Protein AF-0000000081142877 (afdb_homodimer)

Foldseek 3Di:
DPDDPPPPPPPPPPDQDPCQLLVCLLVLVQVSNVVSCVVVVHDQQDADPVRHHSCNSNVVNVNPVSNCVSVVCVVPDDDDDQCDQDPQQDGVLLVDQAQVVNVVSVVVPYDQCGATPVRDGSLRNLVVVLVVCVVPPPPVDPSSVRSVVNNVNSVVVVD/DPDDPPPPPPPPPPDQDPCQLLVCLLVLVQVSNVVSCVVVVHDQQDADPVRHHSCNSNVVNVNPVSNCVSVVCVVPDDDDDQCDQDPQQDGVLLVDQAQVVNVVSVVVPYDQCGATPVRDGSLRNLVVVLVVCVVPPPPVDPSSVRSVVNNVNSVVVVD

Organism: NCBI:txid267567

Nearest PDB structures (foldseek):
  5et0-assembly2_C  TM=4.757E-01  e=8.143E-04  Mus musculus
  3t9k-assembly1_A  TM=4.465E-01  e=1.895E-03  Homo sapiens
  5et1-assembly2_B  TM=3.808E-01  e=6.594E-04  Mus musculus
  2rfa-assembly1_A  TM=3.533E-01  e=3.763E-03  Mus musculus
  5wo6-assembly1_A  TM=3.580E-01  e=8.304E-03  Rattus norvegicus

Solvent-accessible surface area (backbone atoms only — not comparable to full-atom values): 17354 Å² total; per-residue (Å²): 137,82,78,78,77,77,70,76,74,75,78,69,76,72,82,78,55,93,59,43,32,48,53,20,23,37,69,44,34,51,68,56,22,56,50,37,29,61,73,71,67,51,58,87,57,41,51,49,99,47,37,48,30,36,58,32,34,7,24,52,53,57,16,56,68,40,44,50,52,51,54,44,39,46,72,68,36,63,60,56,63,59,64,45,46,23,75,63,33,39,28,25,63,52,39,37,53,31,47,68,49,42,50,54,40,44,75,64,63,34,62,74,77,53,52,23,74,85,67,36,25,34,49,53,52,49,49,52,51,55,59,62,49,61,74,51,78,67,75,84,36,68,64,54,53,31,39,51,51,25,42,53,51,50,49,66,73,70,106,137,82,80,75,75,76,68,74,72,74,77,70,74,73,81,77,52,93,60,43,33,46,52,21,22,36,68,45,35,51,69,54,21,54,50,38,29,61,73,70,69,49,58,86,57,41,53,50,98,47,36,49,29,38,57,31,34,6,21,51,52,58,16,55,70,39,44,49,52,52,54,43,40,46,71,68,36,62,59,57,64,59,65,46,45,24,76,62,33,41,28,24,62,52,39,36,53,34,46,67,50,44,51,54,39,44,75,66,64,33,64,74,78,52,53,23,74,83,67,38,25,33,51,54,51,47,48,51,52,54,58,62,50,61,75,51,79,67,76,83,36,69,64,54,53,31,39,52,50,26,41,53,50,50,51,66,73,70,106

Secondary structure (DSSP, 8-state):
-----------------TTHHHHHHHHT-HHHHHHHHHHHT--TT-B-TTS-BHHHHHHHTT-HHHHHHHHHHHHHS----TT---TTS--HHHH--SHHHHHHHHHTT--TT---TTS--HHHHHHHHHHHHHTSS-TT-HHHHHHHHHHHHHHHHH-/-----------------TTHHHHHHHHT-HHHHHHHHHHHT--TT-B-TTS-BHHHHHHHTT-HHHHHHHHHHHHHS----TT---TTS--HHHH--SHHHHHHHHHTT--TT---TTS--HHHHHHHHHHHHHTSS-TT-HHHHHHHHHHHHHHHH--

Sequence (318 aa):
MSFGGFQAGSSQSAEIDESTPWVAAGDGNLALLQESIAKLGLAPNAADSNGFTFLHAACGYAREDVIQWLLGLNKDATIIDVNARDGDGDTPLHHCDDVNSAKLLIEGGANFRLQNSEGSTALGVKEEELKEGDDEDDDEDEDRQKLKELVEYLKSIQGMSFGGFQAGSSQSAEIDESTPWVAAGDGNLALLQESIAKLGLAPNAADSNGFTFLHAACGYAREDVIQWLLGLNKDATIIDVNARDGDGDTPLHHCDDVNSAKLLIEGGANFRLQNSEGSTALGVKEEELKEGDDEDDDEDEDRQKLKELVEYLKSIQG

pLDDT: mean 88.66, std 17.42, range [32.0, 98.75]

Structure (mmCIF, N/CA/C/O backbone):
data_AF-0000000081142877-model_v1
#
loop_
_entity.id
_entity.type
_entity.pdbx_description
1 polymer Ankyrin
#
loop_
_atom_site.group_PDB
_atom_site.id
_atom_site.type_symbol
_atom_site.label_atom_id
_atom_site.label_alt_id
_atom_site.label_comp_id
_atom_site.label_asym_id
_atom_site.label_entity_id
_atom_site.label_seq_id
_atom_site.pdbx_PDB_ins_code
_atom_site.Cartn_x
_atom_site.Cartn_y
_atom_site.Cartn_z
_atom_site.occupancy
_atom_site.B_iso_or_equiv
_atom_site.auth_seq_id
_atom_site.auth_comp_id
_atom_site.auth_asym_id
_atom_site.auth_atom_id
_atom_site.pdbx_PDB_model_num
ATOM 1 N N . MET A 1 1 ? 39.344 53.531 2.66 1 32 1 MET A N 1
ATOM 2 C CA . MET A 1 1 ? 38 53.094 3.014 1 32 1 MET A CA 1
ATOM 3 C C . MET A 1 1 ? 37.844 51.594 2.762 1 32 1 MET A C 1
ATOM 5 O O . MET A 1 1 ? 37.938 51.125 1.622 1 32 1 MET A O 1
ATOM 9 N N . SER A 1 2 ? 38.312 50.75 3.73 1 36.12 2 SER A N 1
ATOM 10 C CA . SER A 1 2 ? 38.5 49.312 3.818 1 36.12 2 SER A CA 1
ATOM 11 C C . SER A 1 2 ? 37.188 48.562 3.699 1 36.12 2 SER A C 1
ATOM 13 O O . SER A 1 2 ? 36.25 48.812 4.449 1 36.12 2 SER A O 1
ATOM 15 N N . PHE A 1 3 ? 36.781 48.156 2.465 1 40.5 3 PHE A N 1
ATOM 16 C CA . PHE A 1 3 ? 35.625 47.375 2.094 1 40.5 3 PHE A CA 1
ATOM 17 C C . PHE A 1 3 ? 35.469 46.156 3.02 1 40.5 3 PHE A C 1
ATOM 19 O O . PHE A 1 3 ? 36.406 45.406 3.223 1 40.5 3 PHE A O 1
ATOM 26 N N . GLY A 1 4 ? 34.562 46.25 4.047 1 40.06 4 GLY A N 1
ATOM 27 C CA . GLY A 1 4 ? 34.094 45.312 5.047 1 40.06 4 GLY A CA 1
ATOM 28 C C . GLY A 1 4 ? 33.875 43.906 4.48 1 40.06 4 GLY A C 1
ATOM 29 O O . GLY A 1 4 ? 33.406 43.781 3.344 1 40.06 4 GLY A O 1
ATOM 30 N N . GLY A 1 5 ? 34.625 42.906 4.816 1 40.38 5 GLY A N 1
ATOM 31 C CA . GLY A 1 5 ? 34.562 41.469 4.625 1 40.38 5 GLY A CA 1
ATOM 32 C C . GLY A 1 5 ? 33.188 40.906 4.809 1 40.38 5 GLY A C 1
ATOM 33 O O . GLY A 1 5 ? 32.531 41.156 5.824 1 40.38 5 GLY A O 1
ATOM 34 N N . PHE A 1 6 ? 32.406 40.812 3.746 1 39.78 6 PHE A N 1
ATOM 35 C CA . PHE A 1 6 ? 31.219 39.969 3.725 1 39.78 6 PHE A CA 1
ATOM 36 C C . PHE A 1 6 ? 31.438 38.688 4.523 1 39.78 6 PHE A C 1
ATOM 38 O O . PHE A 1 6 ? 32.344 37.938 4.23 1 39.78 6 PHE A O 1
ATOM 45 N N . GLN A 1 7 ? 31.312 38.688 5.812 1 35.34 7 GLN A N 1
ATOM 46 C CA . GLN A 1 7 ? 31.234 37.438 6.559 1 35.34 7 GLN A CA 1
ATOM 47 C C . GLN A 1 7 ? 30.297 36.438 5.863 1 35.34 7 GLN A C 1
ATOM 49 O O . GLN A 1 7 ? 29.156 36.75 5.555 1 35.34 7 GLN A O 1
ATOM 54 N N . ALA A 1 8 ? 30.938 35.594 5.199 1 40.72 8 ALA A N 1
ATOM 55 C CA . ALA A 1 8 ? 30.281 34.375 4.785 1 40.72 8 ALA A CA 1
ATOM 56 C C . ALA A 1 8 ? 29.281 33.906 5.84 1 40.72 8 ALA A C 1
ATOM 58 O O . ALA A 1 8 ? 29.672 33.625 6.977 1 40.72 8 ALA A O 1
ATOM 59 N N . GLY A 1 9 ? 28.078 34.406 5.949 1 38.25 9 GLY A N 1
ATOM 60 C CA . GLY A 1 9 ? 27.016 33.906 6.789 1 38.25 9 GLY A CA 1
ATOM 61 C C . GLY A 1 9 ? 27.062 32.375 6.98 1 38.25 9 GLY A C 1
ATOM 62 O O . GLY A 1 9 ? 27.188 31.641 6.008 1 38.25 9 GLY A O 1
ATOM 63 N N . SER A 1 10 ? 27.688 31.828 8.016 1 40.88 10 SER A N 1
ATOM 64 C CA . SER A 1 10 ? 27.656 30.422 8.43 1 40.88 10 SER A CA 1
ATOM 65 C C . SER A 1 10 ? 26.297 29.797 8.164 1 40.88 10 SER A C 1
ATOM 67 O O . SER A 1 10 ? 25.281 30.234 8.719 1 40.88 10 SER A O 1
ATOM 69 N N . SER A 1 11 ? 25.953 29.484 6.992 1 45.94 11 SER A N 1
ATOM 70 C CA . SER A 1 11 ? 24.828 28.578 6.754 1 45.94 11 SER A CA 1
ATOM 71 C C . SER A 1 11 ? 24.719 27.531 7.859 1 45.94 11 SER A C 1
ATOM 73 O O . SER A 1 11 ? 25.562 26.641 7.953 1 45.94 11 SER A O 1
ATOM 75 N N . GLN A 1 12 ? 24.656 27.797 9.227 1 45.78 12 GLN A N 1
ATOM 76 C CA . GLN A 1 12 ? 24.469 26.906 10.367 1 45.78 12 GLN A CA 1
ATOM 77 C C . GLN A 1 12 ? 23.594 25.719 9.992 1 45.78 12 GLN A C 1
ATOM 79 O O . GLN A 1 12 ? 22.422 25.891 9.617 1 45.78 12 GLN A O 1
ATOM 84 N N . SER A 1 13 ? 24.047 24.781 9.305 1 54.28 13 SER A N 1
ATOM 85 C CA . SER A 1 13 ? 23.391 23.5 9.109 1 54.28 13 SER A CA 1
ATOM 86 C C . SER A 1 13 ? 22.578 23.094 10.344 1 54.28 13 SER A C 1
ATOM 88 O O . SER A 1 13 ? 23.141 22.938 11.43 1 54.28 13 SER A O 1
ATOM 90 N N . ALA A 1 14 ? 21.422 23.672 10.555 1 64.75 14 ALA A N 1
ATOM 91 C CA . ALA A 1 14 ? 20.547 23.438 11.711 1 64.75 14 ALA A CA 1
ATOM 92 C C . ALA A 1 14 ? 20.656 22 12.195 1 64.75 14 ALA A C 1
ATOM 94 O O . ALA A 1 14 ? 20.734 21.078 11.383 1 64.75 14 ALA A O 1
ATOM 95 N N . GLU A 1 15 ? 21.219 21.688 13.359 1 88 15 GLU A N 1
ATOM 96 C CA . GLU A 1 15 ? 21.297 20.375 14.008 1 88 15 GLU A CA 1
ATOM 97 C C . GLU A 1 15 ? 19.969 19.625 13.898 1 88 15 GLU A C 1
ATOM 99 O O . GLU A 1 15 ? 18.906 20.203 14.164 1 88 15 GLU A O 1
ATOM 104 N N . ILE A 1 16 ? 20.109 18.531 13.18 1 94.31 16 ILE A N 1
ATOM 105 C CA . ILE A 1 16 ? 18.938 17.672 13.023 1 94.31 16 ILE A CA 1
ATOM 106 C C . ILE A 1 16 ? 18.703 16.875 14.305 1 94.31 16 ILE A C 1
ATOM 108 O O . ILE A 1 16 ? 19.594 16.141 14.75 1 94.31 16 ILE A O 1
ATOM 112 N N . ASP A 1 17 ? 17.625 17.141 14.938 1 95.25 17 ASP A N 1
ATOM 113 C CA . ASP A 1 17 ? 17.234 16.344 16.094 1 95.25 17 ASP A CA 1
ATOM 114 C C . ASP A 1 17 ? 15.883 15.664 15.859 1 95.25 17 ASP A C 1
ATOM 116 O O . ASP A 1 17 ? 15.383 15.641 14.727 1 95.25 17 ASP A O 1
ATOM 120 N N . GLU A 1 18 ? 15.258 15.094 16.891 1 95 18 GLU A N 1
ATOM 121 C CA . GLU A 1 18 ? 14.094 14.227 16.766 1 95 18 GLU A CA 1
ATOM 122 C C . GLU A 1 18 ? 12.867 15.016 16.297 1 95 18 GLU A C 1
ATOM 124 O O . GLU A 1 18 ? 11.945 14.445 15.719 1 95 18 GLU A O 1
ATOM 129 N N . SER A 1 19 ? 12.844 16.312 16.547 1 95.69 19 SER A N 1
ATOM 130 C CA . SER A 1 19 ? 11.68 17.125 16.203 1 95.69 19 SER A CA 1
ATOM 131 C C . SER A 1 19 ? 11.82 17.719 14.805 1 95.69 19 SER A C 1
ATOM 133 O O . SER A 1 19 ? 10.836 18.188 14.219 1 95.69 19 SER A O 1
ATOM 135 N N . THR A 1 20 ? 13.016 17.719 14.289 1 96.69 20 THR A N 1
ATOM 136 C CA . THR A 1 20 ? 13.359 18.422 13.062 1 96.69 20 THR A CA 1
ATOM 137 C C . THR A 1 20 ? 12.453 18 11.914 1 96.69 20 THR A C 1
ATOM 139 O O . THR A 1 20 ? 11.938 18.828 11.164 1 96.69 20 THR A O 1
ATOM 142 N N . PRO A 1 21 ? 12.164 16.688 11.781 1 97.69 21 PRO A N 1
ATOM 143 C CA . PRO A 1 21 ? 11.344 16.297 10.625 1 97.69 21 PRO A CA 1
ATOM 144 C C . PRO A 1 21 ? 9.922 16.844 10.703 1 97.69 21 PRO A C 1
ATOM 146 O O . PRO A 1 21 ? 9.359 17.266 9.695 1 97.69 21 PRO A O 1
ATOM 149 N N . TRP A 1 22 ? 9.344 16.859 11.836 1 97.88 22 TRP A N 1
ATOM 150 C CA . TRP A 1 22 ? 7.988 17.375 11.977 1 97.88 22 TRP A CA 1
ATOM 151 C C . TRP A 1 22 ? 7.941 18.875 11.758 1 97.88 22 TRP A C 1
ATOM 153 O O . TRP A 1 22 ? 7.012 19.391 11.133 1 97.88 22 TRP A O 1
ATOM 163 N N . VAL A 1 23 ? 8.93 19.547 12.273 1 97.5 23 VAL A N 1
ATOM 164 C CA . VAL A 1 23 ? 9.031 21 12.062 1 97.5 23 VAL A CA 1
ATOM 165 C C . VAL A 1 23 ? 9.195 21.297 10.578 1 97.5 23 VAL A C 1
ATOM 167 O O . VAL A 1 23 ? 8.523 22.172 10.031 1 97.5 23 VAL A O 1
ATOM 170 N N . ALA A 1 24 ? 10.055 20.547 9.961 1 97.94 24 ALA A N 1
ATOM 171 C CA . ALA A 1 24 ? 10.281 20.719 8.523 1 97.94 24 ALA A CA 1
ATOM 172 C C . ALA A 1 24 ? 8.992 20.484 7.738 1 97.94 24 ALA A C 1
ATOM 174 O O . ALA A 1 24 ? 8.688 21.25 6.812 1 97.94 24 ALA A O 1
ATOM 175 N N . ALA A 1 25 ? 8.227 19.422 8.094 1 98.19 25 ALA A N 1
ATOM 176 C CA . ALA A 1 25 ? 6.953 19.141 7.438 1 98.19 25 ALA A CA 1
ATOM 177 C C . ALA A 1 25 ? 5.977 20.297 7.594 1 98.19 25 ALA A C 1
ATOM 179 O O . ALA A 1 25 ? 5.344 20.719 6.625 1 98.19 25 ALA A O 1
ATOM 180 N N . GLY A 1 26 ? 5.895 20.844 8.758 1 97.31 26 GLY A N 1
ATOM 181 C CA . GLY A 1 26 ? 5.008 21.953 9.031 1 97.31 26 GLY A CA 1
ATOM 182 C C . GLY A 1 26 ? 5.449 23.234 8.344 1 97.31 26 GLY A C 1
ATOM 183 O O . GLY A 1 26 ? 4.613 24.062 7.973 1 97.31 26 GLY A O 1
ATOM 184 N N . ASP A 1 27 ? 6.734 23.344 8.148 1 97.31 27 ASP A N 1
ATOM 185 C CA . ASP A 1 27 ? 7.285 24.562 7.531 1 97.31 27 ASP A CA 1
ATOM 186 C C . ASP A 1 27 ? 7.23 24.469 6.008 1 97.31 27 ASP A C 1
ATOM 188 O O . ASP A 1 27 ? 7.461 25.469 5.312 1 97.31 27 ASP A O 1
ATOM 192 N N . GLY A 1 28 ? 7.008 23.344 5.547 1 97.69 28 GLY A N 1
ATOM 193 C CA . GLY A 1 28 ? 7.023 23.141 4.105 1 97.69 28 GLY A CA 1
ATOM 194 C C . GLY A 1 28 ? 8.422 23.031 3.535 1 97.69 28 GLY A C 1
ATOM 195 O O . GLY A 1 28 ? 8.641 23.297 2.348 1 97.69 28 GLY A O 1
ATOM 196 N N . ASN A 1 29 ? 9.328 22.812 4.379 1 97.81 29 ASN A N 1
ATOM 197 C CA . ASN A 1 29 ? 10.703 22.594 3.936 1 97.81 29 ASN A CA 1
ATOM 198 C C . ASN A 1 29 ? 10.945 21.125 3.557 1 97.81 29 ASN A C 1
ATOM 200 O O . ASN A 1 29 ? 11.477 20.359 4.355 1 97.81 29 ASN A O 1
ATOM 204 N N . LEU A 1 30 ? 10.641 20.859 2.359 1 98 30 LEU A N 1
ATOM 205 C CA . LEU A 1 30 ? 10.664 19.469 1.884 1 98 30 LEU A CA 1
ATOM 206 C C . LEU A 1 30 ? 12.086 18.906 1.913 1 98 30 LEU A C 1
ATOM 208 O O . LEU A 1 30 ? 12.297 17.766 2.314 1 98 30 LEU A O 1
ATOM 212 N N . ALA A 1 31 ? 13.031 19.719 1.5 1 97.5 31 ALA A N 1
ATOM 213 C CA . ALA A 1 31 ? 14.414 19.25 1.473 1 97.5 31 ALA A CA 1
ATOM 214 C C . ALA A 1 31 ? 14.891 18.859 2.869 1 97.5 31 ALA A C 1
ATOM 216 O O . ALA A 1 31 ? 15.492 17.797 3.047 1 97.5 31 ALA A O 1
ATOM 217 N N . LEU A 1 32 ? 14.594 19.688 3.805 1 97.56 32 LEU A N 1
ATOM 218 C CA . LEU A 1 32 ? 14.992 19.406 5.18 1 97.56 32 LEU A CA 1
ATOM 219 C C . LEU A 1 32 ? 14.234 18.203 5.723 1 97.56 32 LEU A C 1
ATOM 221 O O . LEU A 1 32 ? 14.797 17.406 6.488 1 97.56 32 LEU A O 1
ATOM 225 N N . LEU A 1 33 ? 12.961 18.094 5.426 1 97.88 33 LEU A N 1
ATOM 226 C CA . LEU A 1 33 ? 12.195 16.922 5.828 1 97.88 33 LEU A CA 1
ATOM 227 C C . LEU A 1 33 ? 12.852 15.641 5.32 1 97.88 33 LEU A C 1
ATOM 229 O O . LEU A 1 33 ? 13.109 14.727 6.102 1 97.88 33 LEU A O 1
ATOM 233 N N . GLN A 1 34 ? 13.156 15.602 4.055 1 97.19 34 GLN A N 1
ATOM 234 C CA . GLN A 1 34 ? 13.758 14.422 3.439 1 97.19 34 GLN A CA 1
ATOM 235 C C . GLN A 1 34 ? 15.125 14.117 4.047 1 97.19 34 GLN A C 1
ATOM 237 O O . GLN A 1 34 ? 15.438 12.969 4.363 1 97.19 34 GLN A O 1
ATOM 242 N N . GLU A 1 35 ? 15.891 15.133 4.246 1 96.81 35 GLU A N 1
ATOM 243 C CA . GLU A 1 35 ? 17.203 14.977 4.855 1 96.81 35 GLU A CA 1
ATOM 244 C C . GLU A 1 35 ? 17.094 14.445 6.281 1 96.81 35 GLU A C 1
ATOM 246 O O . GLU A 1 35 ? 17.844 13.539 6.668 1 96.81 35 GLU A O 1
ATOM 251 N N . SER A 1 36 ? 16.234 15.023 7.016 1 97.25 36 SER A N 1
ATOM 252 C CA . SER A 1 36 ? 16.109 14.664 8.422 1 97.25 36 SER A CA 1
ATOM 253 C C . SER A 1 36 ? 15.57 13.242 8.578 1 97.25 36 SER A C 1
ATOM 255 O O . SER A 1 36 ? 16 12.5 9.469 1 97.25 36 SER A O 1
ATOM 257 N N . ILE A 1 37 ? 14.617 12.789 7.75 1 96 37 ILE A N 1
ATOM 258 C CA . ILE A 1 37 ? 14.086 11.43 7.777 1 96 37 ILE A CA 1
ATOM 259 C C . ILE A 1 37 ? 15.211 10.438 7.492 1 96 37 ILE A C 1
ATOM 261 O O . ILE A 1 37 ? 15.336 9.414 8.172 1 96 37 ILE A O 1
ATOM 265 N N . ALA A 1 38 ? 16 10.734 6.508 1 94.75 38 ALA A N 1
ATOM 266 C CA . ALA A 1 38 ? 17.109 9.859 6.121 1 94.75 38 ALA A CA 1
ATOM 267 C C . ALA A 1 38 ? 18.141 9.758 7.242 1 94.75 38 ALA A C 1
ATOM 269 O O . ALA A 1 38 ? 18.578 8.656 7.582 1 94.75 38 ALA A O 1
ATOM 270 N N . LYS A 1 39 ? 18.453 10.844 7.781 1 95.81 39 LYS A N 1
ATOM 271 C CA . LYS A 1 39 ? 19.484 10.891 8.812 1 95.81 39 LYS A CA 1
ATOM 272 C C . LYS A 1 39 ? 19.031 10.156 10.078 1 95.81 39 LYS A C 1
ATOM 274 O O . LYS A 1 39 ? 19.844 9.5 10.734 1 95.81 39 LYS A O 1
ATOM 279 N N . LEU A 1 40 ? 17.844 10.312 10.43 1 96.44 40 LEU A N 1
ATOM 280 C CA . LEU A 1 40 ? 17.344 9.742 11.672 1 96.44 40 LEU A CA 1
ATOM 281 C C . LEU A 1 40 ? 16.844 8.312 11.453 1 96.44 40 LEU A C 1
ATOM 283 O O . LEU A 1 40 ? 16.453 7.633 12.406 1 96.44 40 LEU A O 1
ATOM 287 N N . GLY A 1 41 ? 16.766 7.871 10.18 1 94.69 41 GLY A N 1
ATOM 288 C CA . GLY A 1 41 ? 16.297 6.527 9.867 1 94.69 41 GLY A CA 1
ATOM 289 C C . GLY A 1 41 ? 14.812 6.344 10.062 1 94.69 41 GLY A C 1
ATOM 290 O O . GLY A 1 41 ? 14.367 5.285 10.516 1 94.69 41 GLY A O 1
ATOM 291 N N . LEU A 1 42 ? 14.086 7.332 9.844 1 94.06 42 LEU A N 1
ATOM 292 C CA . LEU A 1 42 ? 12.641 7.27 10.023 1 94.06 42 LEU A CA 1
ATOM 293 C C . LEU A 1 42 ? 11.953 6.859 8.727 1 94.06 42 LEU A C 1
ATOM 295 O O . LEU A 1 42 ? 12.43 7.18 7.637 1 94.06 42 LEU A O 1
ATOM 299 N N . ALA A 1 43 ? 10.844 6.207 8.867 1 92.88 43 ALA A N 1
ATOM 300 C CA . ALA A 1 43 ? 9.945 6.023 7.734 1 92.88 43 ALA A CA 1
ATOM 301 C C . ALA A 1 43 ? 9.164 7.305 7.438 1 92.88 43 ALA A C 1
ATOM 303 O O . ALA A 1 43 ? 8.852 8.07 8.352 1 92.88 43 ALA A O 1
ATOM 304 N N . PRO A 1 44 ? 8.844 7.512 6.16 1 94.19 44 PRO A N 1
ATOM 305 C CA . PRO A 1 44 ? 8.078 8.711 5.82 1 94.19 44 PRO A CA 1
ATOM 306 C C . PRO A 1 44 ? 6.707 8.742 6.496 1 94.19 44 PRO A C 1
ATOM 308 O O . PRO A 1 44 ? 6.086 9.805 6.59 1 94.19 44 PRO A O 1
ATOM 311 N N . ASN A 1 45 ? 6.297 7.594 6.895 1 94.19 45 ASN A N 1
ATOM 312 C CA . ASN A 1 45 ? 5.012 7.516 7.582 1 94.19 45 ASN A CA 1
ATOM 313 C C . ASN A 1 45 ? 5.184 7.535 9.094 1 94.19 45 ASN A C 1
ATOM 315 O O . ASN A 1 45 ? 4.262 7.184 9.836 1 94.19 45 ASN A O 1
ATOM 319 N N . ALA A 1 46 ? 6.32 7.887 9.578 1 94.62 46 ALA A N 1
ATOM 320 C CA . ALA A 1 46 ? 6.578 7.898 11.016 1 94.62 46 ALA A CA 1
ATOM 321 C C . ALA A 1 46 ? 5.625 8.852 11.734 1 94.62 46 ALA A C 1
ATOM 323 O O . ALA A 1 46 ? 5.168 9.836 11.156 1 94.62 46 ALA A O 1
ATOM 324 N N . ALA A 1 47 ? 5.305 8.484 12.953 1 96.62 47 ALA A N 1
ATOM 325 C CA . ALA A 1 47 ? 4.488 9.32 13.828 1 96.62 47 ALA A CA 1
ATOM 326 C C . ALA A 1 47 ? 5.215 9.602 15.141 1 96.62 47 ALA A C 1
ATOM 328 O O . ALA A 1 47 ? 6.078 8.828 15.562 1 96.62 47 ALA A O 1
ATOM 329 N N . ASP A 1 48 ? 4.914 10.758 15.648 1 95.81 48 ASP A N 1
ATOM 330 C CA . ASP A 1 48 ? 5.461 11.031 16.969 1 95.81 48 ASP A CA 1
ATOM 331 C C . ASP A 1 48 ? 4.703 10.258 18.047 1 95.81 48 ASP A C 1
ATOM 333 O O . ASP A 1 48 ? 3.912 9.367 17.734 1 95.81 48 ASP A O 1
ATOM 337 N N . SER A 1 49 ? 5.016 10.555 19.328 1 95.19 49 SER A N 1
ATOM 338 C CA . SER A 1 49 ? 4.469 9.781 20.438 1 95.19 49 SER A CA 1
ATOM 339 C C . SER A 1 49 ? 2.957 9.945 20.531 1 95.19 49 SER A C 1
ATOM 341 O O . SER A 1 49 ? 2.277 9.125 21.156 1 95.19 49 SER A O 1
ATOM 343 N N . ASN A 1 50 ? 2.432 10.938 19.891 1 95.94 50 ASN A N 1
ATOM 344 C CA . ASN A 1 50 ? 0.993 11.188 19.922 1 95.94 50 ASN A CA 1
ATOM 345 C C . ASN A 1 50 ? 0.306 10.656 18.672 1 95.94 50 ASN A C 1
ATOM 347 O O . ASN A 1 50 ? -0.873 10.938 18.438 1 95.94 50 ASN A O 1
ATOM 351 N N . GLY A 1 51 ? 1.049 10 17.844 1 97.25 51 GLY A N 1
ATOM 352 C CA . GLY A 1 51 ? 0.467 9.492 16.609 1 97.25 51 GLY A CA 1
ATOM 353 C C . GLY A 1 51 ? 0.424 10.531 15.5 1 97.25 51 GLY A C 1
ATOM 354 O O . GLY A 1 51 ? -0.173 10.289 14.453 1 97.25 51 GLY A O 1
ATOM 355 N N . PHE A 1 52 ? 1.09 11.633 15.758 1 97.88 52 PHE A N 1
ATOM 356 C CA . PHE A 1 52 ? 1.123 12.742 14.82 1 97.88 52 PHE A CA 1
ATOM 357 C C . PHE A 1 52 ? 2.174 12.516 13.742 1 97.88 52 PHE A C 1
ATOM 359 O O . PHE A 1 52 ? 3.369 12.438 14.031 1 97.88 52 PHE A O 1
ATOM 366 N N . THR A 1 53 ? 1.703 12.406 12.484 1 98.31 53 THR A N 1
ATOM 367 C CA . THR A 1 53 ? 2.588 12.086 11.375 1 98.31 53 THR A CA 1
ATOM 368 C C . THR A 1 53 ? 3.045 13.352 10.664 1 98.31 53 THR A C 1
ATOM 370 O O . THR A 1 53 ? 2.557 14.445 10.953 1 98.31 53 THR A O 1
ATOM 373 N N . PHE A 1 54 ? 3.98 13.164 9.688 1 98.31 54 PHE A N 1
ATOM 374 C CA . PHE A 1 54 ? 4.406 14.289 8.852 1 98.31 54 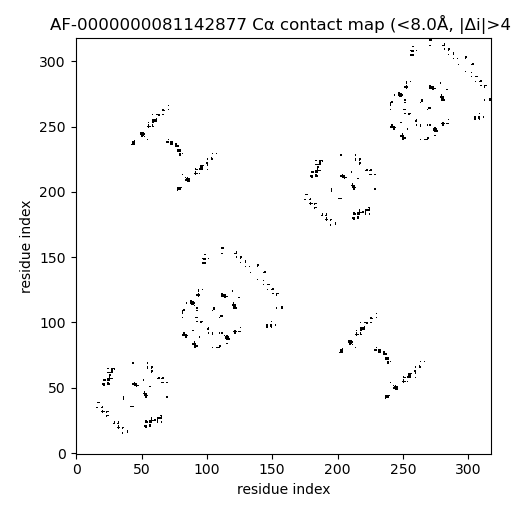PHE A CA 1
ATOM 375 C C . PHE A 1 54 ? 3.238 14.82 8.031 1 98.31 54 PHE A C 1
ATOM 377 O O . PHE A 1 54 ? 3.137 16.031 7.801 1 98.31 54 PHE A O 1
ATOM 384 N N . LEU A 1 55 ? 2.379 13.891 7.652 1 98.44 55 LEU A N 1
ATOM 385 C CA . LEU A 1 55 ? 1.213 14.281 6.867 1 98.44 55 LEU A CA 1
ATOM 386 C C . LEU A 1 55 ? 0.266 15.141 7.699 1 98.44 55 LEU A C 1
ATOM 388 O O . LEU A 1 55 ? -0.274 16.141 7.199 1 98.44 55 LEU A O 1
ATOM 392 N N . HIS A 1 56 ? 0.087 14.836 8.922 1 98.44 56 HIS A N 1
ATOM 393 C CA . HIS A 1 56 ? -0.667 15.703 9.82 1 98.44 56 HIS A CA 1
ATOM 394 C C . HIS A 1 56 ? -0.096 17.109 9.828 1 98.44 56 HIS A C 1
ATOM 396 O O . HIS A 1 56 ? -0.83 18.094 9.641 1 98.44 56 HIS A O 1
ATOM 402 N N . ALA A 1 57 ? 1.206 17.219 10.102 1 97.75 57 ALA A N 1
ATOM 403 C CA . ALA A 1 57 ? 1.888 18.5 10.203 1 97.75 57 ALA A CA 1
ATOM 404 C C . ALA A 1 57 ? 1.736 19.312 8.922 1 97.75 57 ALA A C 1
ATOM 406 O O . ALA A 1 57 ? 1.396 20.5 8.961 1 97.75 57 ALA A O 1
ATOM 407 N N . ALA A 1 58 ? 1.971 18.672 7.844 1 98.12 58 ALA A N 1
ATOM 408 C CA . ALA A 1 58 ? 1.9 19.344 6.551 1 98.12 58 ALA A CA 1
ATOM 409 C C . ALA A 1 58 ? 0.492 19.859 6.281 1 98.12 58 ALA A C 1
ATOM 411 O O . ALA A 1 58 ? 0.322 20.953 5.75 1 98.12 58 ALA A O 1
ATOM 412 N N . CYS A 1 59 ? -0.528 19.125 6.656 1 97.31 59 CYS A N 1
ATOM 413 C CA . CYS A 1 59 ? -1.913 19.516 6.414 1 97.31 59 CYS A CA 1
ATOM 414 C C . CYS A 1 59 ? -2.312 20.688 7.305 1 97.31 59 CYS A C 1
ATOM 416 O O . CYS A 1 59 ? -2.984 21.609 6.848 1 97.31 59 CYS A O 1
ATOM 418 N N . GLY A 1 60 ? -1.869 20.625 8.484 1 94.56 60 GLY A N 1
ATOM 419 C CA . GLY A 1 60 ? -2.203 21.688 9.43 1 94.56 60 GLY A CA 1
ATOM 420 C C . GLY A 1 60 ? -1.709 23.062 8.992 1 94.56 60 GLY A C 1
ATOM 421 O O . GLY A 1 60 ? -2.299 24.078 9.344 1 94.56 60 GLY A O 1
ATOM 422 N N . TYR A 1 61 ? -0.661 23.062 8.172 1 95.12 61 TYR A N 1
ATOM 423 C CA . TYR A 1 61 ? -0.072 24.328 7.746 1 95.12 61 TYR A CA 1
ATOM 424 C C . TYR A 1 61 ? -0.191 24.5 6.238 1 95.12 61 TYR A C 1
ATOM 426 O O . TYR A 1 61 ? 0.468 25.375 5.656 1 95.12 61 TYR A O 1
ATOM 434 N N . ALA A 1 62 ? -0.972 23.703 5.672 1 95.88 62 ALA A N 1
ATOM 435 C CA . ALA A 1 62 ? -1.312 23.797 4.254 1 95.88 62 ALA A CA 1
ATOM 436 C C . ALA A 1 62 ? -0.058 23.734 3.387 1 95.88 62 ALA A C 1
ATOM 438 O O . ALA A 1 62 ? 0.133 24.578 2.51 1 95.88 62 ALA A O 1
ATOM 439 N N . ARG A 1 63 ? 0.779 22.812 3.715 1 97.25 63 ARG A N 1
ATOM 440 C CA . ARG A 1 63 ? 2.012 22.641 2.949 1 97.25 63 ARG A CA 1
ATOM 441 C C . ARG A 1 63 ? 1.809 21.688 1.782 1 97.25 63 ARG A C 1
ATOM 443 O O . ARG A 1 63 ? 2.188 20.516 1.859 1 97.25 63 ARG A O 1
ATOM 450 N N . GLU A 1 64 ? 1.387 22.219 0.681 1 96.94 64 GLU A N 1
ATOM 451 C CA . GLU A 1 64 ? 0.931 21.422 -0.454 1 96.94 64 GLU A CA 1
ATOM 452 C C . GLU A 1 64 ? 2.07 20.578 -1.038 1 96.94 64 GLU A C 1
ATOM 454 O O . GLU A 1 64 ? 1.878 19.422 -1.394 1 96.94 64 GLU A O 1
ATOM 459 N N . ASP A 1 65 ? 3.195 21.172 -1.085 1 97.38 65 ASP A N 1
ATOM 460 C CA . ASP A 1 65 ? 4.324 20.469 -1.681 1 97.38 65 ASP A CA 1
ATOM 461 C C . ASP A 1 65 ? 4.703 19.25 -0.857 1 97.38 65 ASP A C 1
ATOM 463 O O . ASP A 1 65 ? 5 18.188 -1.414 1 97.38 65 ASP A O 1
ATOM 467 N N . VAL A 1 66 ? 4.711 19.391 0.433 1 98.12 66 VAL A N 1
ATOM 468 C CA . VAL A 1 66 ? 5.031 18.281 1.325 1 98.12 66 VAL A CA 1
ATOM 469 C C . VAL A 1 66 ? 3.934 17.234 1.255 1 98.12 66 VAL A C 1
ATOM 471 O O . VAL A 1 66 ? 4.219 16.031 1.168 1 98.12 66 VAL A O 1
ATOM 474 N N . ILE A 1 67 ? 2.656 17.672 1.225 1 98.06 67 ILE A N 1
ATOM 475 C CA . ILE A 1 67 ? 1.519 16.766 1.123 1 98.06 67 ILE A CA 1
ATOM 476 C C . ILE A 1 67 ? 1.62 15.945 -0.166 1 98.06 67 ILE A C 1
ATOM 478 O O . ILE A 1 67 ? 1.506 14.719 -0.145 1 98.06 67 ILE A O 1
ATOM 482 N N . GLN A 1 68 ? 1.946 16.609 -1.203 1 97.44 68 GLN A N 1
ATOM 483 C CA . GLN A 1 68 ? 2.053 15.961 -2.502 1 97.44 68 GLN A CA 1
ATOM 484 C C . GLN A 1 68 ? 3.193 14.945 -2.516 1 97.44 68 GLN A C 1
ATOM 486 O O . GLN A 1 68 ? 3.051 13.852 -3.061 1 97.44 68 GLN A O 1
ATOM 491 N N . TRP A 1 69 ? 4.281 15.352 -1.952 1 97.12 69 TRP A N 1
ATOM 492 C CA . TRP A 1 69 ? 5.414 14.43 -1.912 1 97.12 69 TRP A CA 1
ATOM 493 C C . TRP A 1 69 ? 5.074 13.188 -1.107 1 97.12 69 TRP A C 1
ATOM 495 O O . TRP A 1 69 ? 5.32 12.062 -1.556 1 97.12 69 TRP A O 1
ATOM 505 N N . LEU A 1 70 ? 4.473 13.328 0.069 1 96.94 70 LEU A N 1
ATOM 506 C CA . LEU A 1 70 ? 4.113 12.203 0.923 1 96.94 70 LEU A CA 1
ATOM 507 C C . LEU A 1 70 ? 3.113 11.289 0.224 1 96.94 70 LEU A C 1
ATOM 509 O O . LEU A 1 70 ? 3.299 10.07 0.194 1 96.94 70 LEU A O 1
ATOM 513 N N . LEU A 1 71 ? 2.119 11.867 -0.395 1 95.75 71 LEU A N 1
ATOM 514 C CA . LEU A 1 71 ? 1.103 11.07 -1.075 1 95.75 71 LEU A CA 1
ATOM 515 C C . LEU A 1 71 ? 1.673 10.414 -2.328 1 95.75 71 LEU A C 1
ATOM 517 O O . LEU A 1 71 ? 1.233 9.336 -2.721 1 95.75 71 LEU A O 1
ATOM 521 N N . GLY A 1 72 ? 2.652 11.102 -2.9 1 94.5 72 GLY A N 1
ATOM 522 C CA . GLY A 1 72 ? 3.326 10.547 -4.066 1 94.5 72 GLY A CA 1
ATOM 523 C C . GLY A 1 72 ? 4.09 9.273 -3.76 1 94.5 72 GLY A C 1
ATOM 524 O O . GLY A 1 72 ? 4.258 8.422 -4.633 1 94.5 72 GLY A O 1
ATOM 525 N N . LEU A 1 73 ? 4.516 9.133 -2.572 1 91.06 73 LEU A N 1
ATOM 526 C CA . LEU A 1 73 ? 5.219 7.922 -2.16 1 91.06 73 LEU A CA 1
ATOM 527 C C . LEU A 1 73 ? 4.312 6.703 -2.277 1 91.06 73 LEU A C 1
ATOM 529 O O . LEU A 1 73 ? 4.789 5.594 -2.547 1 91.06 73 LEU A O 1
ATOM 533 N N . ASN A 1 74 ? 3.062 6.91 -2.012 1 89.5 74 ASN A N 1
ATOM 534 C CA . ASN A 1 74 ? 2.115 5.812 -2.178 1 89.5 74 ASN A CA 1
ATOM 535 C C . ASN A 1 74 ? 1.944 5.438 -3.646 1 89.5 74 ASN A C 1
ATOM 537 O O . ASN A 1 74 ? 1.78 4.262 -3.977 1 89.5 74 ASN A O 1
ATOM 541 N N . LYS A 1 75 ? 2.02 6.391 -4.449 1 82.31 75 LYS A N 1
ATOM 542 C CA . LYS A 1 75 ? 1.859 6.164 -5.883 1 82.31 75 LYS A CA 1
ATOM 543 C C . LYS A 1 75 ? 3.068 5.434 -6.461 1 82.31 75 LYS A C 1
ATOM 545 O O . LYS A 1 75 ? 2.928 4.609 -7.367 1 82.31 75 LYS A O 1
ATOM 550 N N . ASP A 1 76 ? 4.16 5.699 -5.879 1 81.25 76 ASP A N 1
ATOM 551 C CA . ASP A 1 76 ? 5.41 5.164 -6.414 1 81.25 76 ASP A CA 1
ATOM 552 C C . ASP A 1 76 ? 5.766 3.83 -5.762 1 81.25 76 ASP A C 1
ATOM 554 O O . ASP A 1 76 ? 6.684 3.141 -6.203 1 81.25 76 ASP A O 1
ATOM 558 N N . ALA A 1 77 ? 5.027 3.508 -4.773 1 85.06 77 ALA A N 1
ATOM 559 C CA . ALA A 1 77 ? 5.355 2.289 -4.035 1 85.06 77 ALA A CA 1
ATOM 560 C C . ALA A 1 77 ? 5.055 1.046 -4.867 1 85.06 77 ALA A C 1
ATOM 562 O O . ALA A 1 77 ? 4.039 0.991 -5.566 1 85.06 77 ALA A O 1
ATOM 563 N N . THR A 1 78 ? 6.031 0.177 -4.898 1 83.5 78 THR A N 1
ATOM 564 C CA . THR A 1 78 ? 5.805 -1.129 -5.508 1 83.5 78 THR A CA 1
ATOM 565 C C . THR A 1 78 ? 4.906 -1.991 -4.629 1 83.5 78 THR A C 1
ATOM 567 O O . THR A 1 78 ? 5.324 -2.439 -3.559 1 83.5 78 THR A O 1
ATOM 570 N N . ILE A 1 79 ? 3.699 -2.094 -5.059 1 87.44 79 ILE A N 1
ATOM 571 C CA . ILE A 1 79 ? 2.758 -2.889 -4.281 1 87.44 79 ILE A CA 1
ATOM 572 C C . ILE A 1 79 ? 2.268 -4.07 -5.113 1 87.44 79 ILE A C 1
ATOM 574 O O . ILE A 1 79 ? 1.866 -3.902 -6.266 1 87.44 79 ILE A O 1
ATOM 578 N N . ILE A 1 80 ? 2.436 -5.203 -4.504 1 94.06 80 ILE A N 1
ATOM 579 C CA . ILE A 1 80 ? 1.921 -6.414 -5.137 1 94.06 80 ILE A CA 1
ATOM 580 C C . ILE A 1 80 ? 0.421 -6.531 -4.875 1 94.06 80 ILE A C 1
ATOM 582 O O . ILE A 1 80 ? -0.016 -6.551 -3.721 1 94.06 80 ILE A O 1
ATOM 586 N N . ASP A 1 81 ? -0.359 -6.57 -5.988 1 94.44 81 ASP A N 1
ATOM 587 C CA . ASP A 1 81 ? -1.774 -6.883 -5.82 1 94.44 81 ASP A CA 1
ATOM 588 C C . ASP A 1 81 ? -1.985 -8.383 -5.641 1 94.44 81 ASP A C 1
ATOM 590 O O . ASP A 1 81 ? -2.045 -9.133 -6.621 1 94.44 81 ASP A O 1
ATOM 594 N N . VAL A 1 82 ? -2.217 -8.82 -4.426 1 97.44 82 VAL A N 1
ATOM 595 C CA . VAL A 1 82 ? -2.326 -10.234 -4.094 1 97.44 82 VAL A CA 1
ATOM 596 C C . VAL A 1 82 ? -3.637 -10.797 -4.641 1 97.44 82 VAL A C 1
ATOM 598 O O . VAL A 1 82 ? -3.807 -12.016 -4.73 1 97.44 82 VAL A O 1
ATOM 601 N N . ASN A 1 83 ? -4.59 -9.945 -5.027 1 98.31 83 ASN A N 1
ATOM 602 C CA . ASN A 1 83 ? -5.891 -10.375 -5.531 1 98.31 83 ASN A CA 1
ATOM 603 C C . ASN A 1 83 ? -6.055 -10.039 -7.012 1 98.31 83 ASN A C 1
ATOM 605 O O . ASN A 1 83 ? -7.18 -9.93 -7.504 1 98.31 83 ASN A O 1
ATOM 609 N N . ALA A 1 84 ? -4.93 -9.773 -7.645 1 97.56 84 ALA A N 1
ATOM 610 C CA . ALA A 1 84 ? -4.977 -9.508 -9.078 1 97.56 84 ALA A CA 1
ATOM 611 C C . ALA A 1 84 ? -5.723 -10.609 -9.82 1 97.56 84 ALA A C 1
ATOM 613 O O . ALA A 1 84 ? -5.559 -11.797 -9.508 1 97.56 84 ALA A O 1
ATOM 614 N N . ARG A 1 85 ? -6.496 -10.234 -10.781 1 98.19 85 ARG A N 1
ATOM 615 C CA . ARG A 1 85 ? -7.266 -11.211 -11.547 1 98.19 85 ARG A CA 1
ATOM 616 C C . ARG A 1 85 ? -6.676 -11.398 -12.945 1 98.19 85 ARG A C 1
ATOM 618 O O . ARG A 1 85 ? -6.277 -10.422 -13.586 1 98.19 85 ARG A O 1
ATOM 625 N N . ASP A 1 86 ? -6.605 -12.641 -13.391 1 97.94 86 ASP A N 1
ATOM 626 C CA . ASP A 1 86 ? -6.195 -12.891 -14.766 1 97.94 86 ASP A CA 1
ATOM 627 C C . ASP A 1 86 ? -7.398 -12.891 -15.703 1 97.94 86 ASP A C 1
ATOM 629 O O . ASP A 1 86 ? -8.484 -12.453 -15.328 1 97.94 86 ASP A O 1
ATOM 633 N N . GLY A 1 87 ? -7.145 -13.273 -16.922 1 97.31 87 GLY A N 1
ATOM 634 C CA . GLY A 1 87 ? -8.172 -13.203 -17.953 1 97.31 87 GLY A CA 1
ATOM 635 C C . GLY A 1 87 ? -9.398 -14.031 -17.625 1 97.31 87 GLY A C 1
ATOM 636 O O . GLY A 1 87 ? -10.484 -13.758 -18.125 1 97.31 87 GLY A O 1
ATOM 637 N N . ASP A 1 88 ? -9.266 -15.008 -16.766 1 98.06 88 ASP A N 1
ATOM 638 C CA . ASP A 1 88 ? -10.367 -15.883 -16.375 1 98.06 88 ASP A CA 1
ATOM 639 C C . ASP A 1 88 ? -10.977 -15.438 -15.047 1 98.06 88 ASP A C 1
ATOM 641 O O . ASP A 1 88 ? -11.859 -16.094 -14.508 1 98.06 88 ASP A O 1
ATOM 645 N N . GLY A 1 89 ? -10.438 -14.336 -14.516 1 98.56 89 GLY A N 1
ATOM 646 C CA . GLY A 1 89 ? -10.914 -13.836 -13.234 1 98.56 89 GLY A CA 1
ATOM 647 C C . GLY A 1 89 ? -10.281 -14.547 -12.055 1 98.56 89 GLY A C 1
ATOM 648 O O . GLY A 1 89 ? -10.672 -14.32 -10.906 1 98.56 89 GLY A O 1
ATOM 649 N N . ASP A 1 90 ? -9.32 -15.414 -12.383 1 98.62 90 ASP A N 1
ATOM 650 C CA . ASP A 1 90 ? -8.648 -16.141 -11.312 1 98.62 90 ASP A CA 1
ATOM 651 C C . ASP A 1 90 ? -7.641 -15.258 -10.594 1 98.62 90 ASP A C 1
ATOM 653 O O . ASP A 1 90 ? -6.836 -14.57 -11.234 1 98.62 90 ASP A O 1
ATOM 657 N N . THR A 1 91 ? -7.723 -15.305 -9.297 1 98.75 91 THR A N 1
ATOM 658 C CA . THR A 1 91 ? -6.656 -14.719 -8.492 1 98.75 91 THR A CA 1
ATOM 659 C C . THR A 1 91 ? -5.527 -15.719 -8.281 1 98.75 91 THR A C 1
ATOM 661 O O . THR A 1 91 ? -5.668 -16.906 -8.602 1 98.75 91 THR A O 1
ATOM 664 N N . PRO A 1 92 ? -4.363 -15.219 -7.727 1 98.75 92 PRO A N 1
ATOM 665 C CA . PRO A 1 92 ? -3.299 -16.172 -7.418 1 98.75 92 PRO A CA 1
ATOM 666 C C . PRO A 1 92 ? -3.775 -17.312 -6.523 1 98.75 92 PRO A C 1
ATOM 668 O O . PRO A 1 92 ? -3.348 -18.469 -6.699 1 98.75 92 PRO A O 1
ATOM 671 N N . LEU A 1 93 ? -4.707 -17.062 -5.668 1 98.69 93 LEU A N 1
ATOM 672 C CA . LEU A 1 93 ? -5.215 -18.109 -4.781 1 98.69 93 LEU A CA 1
ATOM 673 C C . LEU A 1 93 ? -5.945 -19.188 -5.574 1 98.69 93 LEU A C 1
ATOM 675 O O . LEU A 1 93 ? -5.867 -20.375 -5.234 1 98.69 93 LEU A O 1
ATOM 679 N N . HIS A 1 94 ? -6.598 -18.844 -6.594 1 98.5 94 HIS A N 1
ATOM 680 C CA . HIS A 1 94 ? -7.262 -19.797 -7.461 1 98.5 94 HIS A CA 1
ATOM 681 C C . HIS A 1 94 ? -6.254 -20.75 -8.102 1 98.5 94 HIS A C 1
ATOM 683 O O . HIS A 1 94 ? -6.613 -21.859 -8.516 1 98.5 94 HIS A O 1
ATOM 689 N N . HIS A 1 95 ? -5.016 -20.297 -8.227 1 97.44 95 HIS A N 1
ATOM 690 C CA . HIS A 1 95 ? -3.996 -21.078 -8.922 1 97.44 95 HIS A CA 1
ATOM 691 C C . HIS A 1 95 ? -3.176 -21.906 -7.938 1 97.44 95 HIS A C 1
ATOM 693 O O . HIS A 1 95 ? -2.4 -22.781 -8.344 1 97.44 95 HIS A O 1
ATOM 699 N N . CYS A 1 96 ? -3.363 -21.688 -6.723 1 96.44 96 CYS A N 1
ATOM 700 C CA . CYS A 1 96 ? -2.568 -22.391 -5.723 1 96.44 96 CYS A CA 1
ATOM 701 C C . CYS A 1 96 ? -2.912 -23.891 -5.707 1 96.44 96 CYS A C 1
ATOM 703 O O . CYS A 1 96 ? -4.082 -24.25 -5.785 1 96.44 96 CYS A O 1
ATOM 705 N N . ASP A 1 97 ? -1.841 -24.688 -5.523 1 90.94 97 ASP A N 1
ATOM 706 C CA . ASP A 1 97 ? -2.09 -26.125 -5.477 1 90.94 97 ASP A CA 1
ATOM 707 C C . ASP A 1 97 ? -1.553 -26.734 -4.18 1 90.94 97 ASP A C 1
ATOM 709 O O . ASP A 1 97 ? -1.45 -27.969 -4.059 1 90.94 97 ASP A O 1
ATOM 713 N N . ASP A 1 98 ? -1.177 -25.938 -3.297 1 95.31 98 ASP A N 1
ATOM 714 C CA . ASP A 1 98 ? -0.675 -26.453 -2.029 1 95.31 98 ASP A CA 1
ATOM 715 C C . ASP A 1 98 ? -1.058 -25.547 -0.869 1 95.31 98 ASP A C 1
ATOM 717 O O . ASP A 1 98 ? -1.279 -24.344 -1.062 1 95.31 98 ASP A O 1
ATOM 721 N N . VAL A 1 99 ? -1.041 -26.125 0.287 1 96.94 99 VAL A N 1
ATOM 722 C CA . VAL A 1 99 ? -1.554 -25.453 1.473 1 96.94 99 VAL A CA 1
ATOM 723 C C . VAL A 1 99 ? -0.603 -24.328 1.878 1 96.94 99 VAL A C 1
ATOM 725 O O . VAL A 1 99 ? -1.043 -23.25 2.279 1 96.94 99 VAL A O 1
ATOM 728 N N . ASN A 1 100 ? 0.652 -24.547 1.77 1 96.88 100 ASN A N 1
ATOM 729 C CA . ASN A 1 100 ? 1.619 -23.547 2.211 1 96.88 100 ASN A CA 1
ATOM 730 C C . ASN A 1 100 ? 1.513 -22.266 1.394 1 96.88 100 ASN A C 1
ATOM 732 O O . ASN A 1 100 ? 1.52 -21.156 1.951 1 96.88 100 ASN A O 1
ATOM 736 N N . SER A 1 101 ? 1.408 -22.422 0.081 1 97.44 101 SER A N 1
ATOM 737 C CA . SER A 1 101 ? 1.234 -21.266 -0.785 1 97.44 101 SER A CA 1
ATOM 738 C C . SER A 1 101 ? -0.048 -20.516 -0.448 1 97.44 101 SER A C 1
ATOM 740 O O . SER A 1 101 ? -0.054 -19.281 -0.386 1 97.44 101 SER A O 1
ATOM 742 N N . ALA A 1 102 ? -1.103 -21.25 -0.171 1 98.25 102 ALA A N 1
ATOM 743 C CA . ALA A 1 102 ? -2.381 -20.625 0.177 1 98.25 102 ALA A CA 1
ATOM 744 C C . ALA A 1 102 ? -2.277 -19.859 1.489 1 98.25 102 ALA A C 1
ATOM 746 O O . ALA A 1 102 ? -2.771 -18.734 1.595 1 98.25 102 ALA A O 1
ATOM 747 N N . LYS A 1 103 ? -1.6 -20.422 2.432 1 98 103 LYS A N 1
ATOM 748 C CA . LYS A 1 103 ? -1.406 -19.766 3.721 1 98 103 LYS A CA 1
ATOM 749 C C . LYS A 1 103 ? -0.644 -18.453 3.559 1 98 103 LYS A C 1
ATOM 751 O O . LYS A 1 103 ? -1.029 -17.422 4.129 1 98 103 LYS A O 1
ATOM 756 N N . LEU A 1 104 ? 0.402 -18.5 2.791 1 97.44 104 LEU A N 1
ATOM 757 C CA . LEU A 1 104 ? 1.19 -17.297 2.529 1 97.44 104 LEU A CA 1
ATOM 758 C C . LEU A 1 104 ? 0.331 -16.219 1.894 1 97.44 104 LEU A C 1
ATOM 760 O O . LEU A 1 104 ? 0.409 -15.047 2.285 1 97.44 104 LEU A O 1
ATOM 764 N N . LEU A 1 105 ? -0.5 -16.609 0.98 1 97.94 105 LEU A N 1
ATOM 765 C CA . LEU A 1 105 ? -1.345 -15.641 0.279 1 97.94 105 LEU A CA 1
ATOM 766 C C . LEU A 1 105 ? -2.365 -15.023 1.227 1 97.94 105 LEU A C 1
ATOM 768 O O . LEU A 1 105 ? -2.559 -13.805 1.228 1 97.94 105 LEU A O 1
ATOM 772 N N . ILE A 1 106 ? -2.977 -15.805 2.027 1 97.56 106 ILE A N 1
ATOM 773 C CA . ILE A 1 106 ? -4.016 -15.336 2.941 1 97.56 106 ILE A CA 1
ATOM 774 C C . ILE A 1 106 ? -3.4 -14.406 3.986 1 97.56 106 ILE A C 1
ATOM 776 O O . ILE A 1 106 ? -3.947 -13.336 4.273 1 97.56 106 ILE A O 1
ATOM 780 N N . GLU A 1 107 ? -2.279 -14.805 4.465 1 95.38 107 GLU A N 1
ATOM 781 C CA . GLU A 1 107 ? -1.551 -13.938 5.387 1 95.38 107 GLU A CA 1
ATOM 782 C C . GLU A 1 107 ? -1.177 -12.617 4.723 1 95.38 107 GLU A C 1
ATOM 784 O O . GLU A 1 107 ? -1.105 -11.586 5.387 1 95.38 107 GLU A O 1
ATOM 789 N N . GLY A 1 108 ? -0.981 -12.672 3.463 1 94.19 108 GLY A N 1
ATOM 790 C CA . GLY A 1 108 ? -0.607 -11.5 2.691 1 94.19 108 GLY A CA 1
ATOM 791 C C . GLY A 1 108 ? -1.798 -10.664 2.264 1 94.19 108 GLY A C 1
ATOM 792 O O . GLY A 1 108 ? -1.633 -9.617 1.637 1 94.19 108 GLY A O 1
ATOM 793 N N . GLY A 1 109 ? -2.994 -11.141 2.584 1 95.44 109 GLY A N 1
ATOM 794 C CA . GLY A 1 109 ? -4.16 -10.305 2.338 1 95.44 109 GLY A CA 1
ATOM 795 C C . GLY A 1 109 ? -5.074 -10.859 1.261 1 95.44 109 GLY A C 1
ATOM 796 O O . GLY A 1 109 ? -6.023 -10.195 0.841 1 95.44 109 GLY A O 1
ATOM 797 N N . ALA A 1 110 ? -4.801 -12.047 0.79 1 97.44 110 ALA A N 1
ATOM 798 C CA . ALA A 1 110 ? -5.668 -12.633 -0.226 1 97.44 110 ALA A CA 1
ATOM 799 C C . ALA A 1 110 ? -7.078 -12.844 0.317 1 97.44 110 ALA A C 1
ATOM 801 O O . ALA A 1 110 ? -7.254 -13.312 1.446 1 97.44 110 ALA A O 1
ATOM 802 N N . ASN A 1 111 ? -8.016 -12.492 -0.492 1 97.81 111 ASN A N 1
ATOM 803 C CA . ASN A 1 111 ? -9.422 -12.695 -0.16 1 97.81 111 ASN A CA 1
ATOM 804 C C . ASN A 1 111 ? -9.945 -14.016 -0.716 1 97.81 111 ASN A C 1
ATOM 806 O O . ASN A 1 111 ? -10.188 -14.141 -1.919 1 97.81 111 ASN A O 1
ATOM 810 N N . PHE A 1 112 ? -10.133 -15.008 0.159 1 98.12 112 PHE A N 1
ATOM 811 C CA . PHE A 1 112 ? -10.469 -16.359 -0.269 1 98.12 112 PHE A CA 1
ATOM 812 C C . PHE A 1 112 ? -11.938 -16.453 -0.671 1 98.12 112 PHE A C 1
ATOM 814 O O . PHE A 1 112 ? -12.391 -17.5 -1.156 1 98.12 112 PHE A O 1
ATOM 821 N N . ARG A 1 113 ? -12.664 -15.328 -0.565 1 97.69 113 ARG A N 1
ATOM 822 C CA . ARG A 1 113 ? -14.078 -15.328 -0.914 1 97.69 113 ARG A CA 1
ATOM 823 C C . ARG A 1 113 ? -14.289 -14.836 -2.342 1 97.69 113 ARG A C 1
ATOM 825 O O . ARG A 1 113 ? -15.406 -14.906 -2.867 1 97.69 113 ARG A O 1
ATOM 832 N N . LEU A 1 114 ? -13.266 -14.297 -2.979 1 98.06 114 LEU A N 1
ATOM 833 C CA . LEU A 1 114 ? -13.398 -13.742 -4.324 1 98.06 114 LEU A CA 1
ATOM 834 C C . LEU A 1 114 ? -13.758 -14.836 -5.324 1 98.06 114 LEU A C 1
ATOM 836 O O . LEU A 1 114 ? -13.211 -15.945 -5.266 1 98.06 114 LEU A O 1
ATOM 840 N N . GLN A 1 115 ? -14.688 -14.539 -6.191 1 98.44 115 GLN A N 1
ATOM 841 C CA . GLN A 1 115 ? -15.109 -15.461 -7.246 1 98.44 115 GLN A CA 1
ATOM 842 C C . GLN A 1 115 ? -14.5 -15.078 -8.586 1 98.44 115 GLN A C 1
ATOM 844 O O . GLN A 1 115 ? -14.336 -13.891 -8.891 1 98.44 115 GLN A O 1
ATOM 849 N N . ASN A 1 116 ? -14.164 -16.094 -9.344 1 98.44 116 ASN A N 1
ATOM 850 C CA . ASN A 1 116 ? -13.672 -15.836 -10.695 1 98.44 116 ASN A CA 1
ATOM 851 C C . ASN A 1 116 ? -14.82 -15.625 -11.68 1 98.44 116 ASN A C 1
ATOM 853 O O . ASN A 1 116 ? -15.969 -15.438 -11.266 1 98.44 116 ASN A O 1
ATOM 857 N N . SER A 1 117 ? -14.477 -15.547 -12.961 1 98.31 117 SER A N 1
ATOM 858 C CA . SER A 1 117 ? -15.477 -15.219 -13.969 1 98.31 117 SER A CA 1
ATOM 859 C C . SER A 1 117 ? -16.531 -16.312 -14.086 1 98.31 117 SER A C 1
ATOM 861 O O . SER A 1 117 ? -17.625 -16.078 -14.617 1 98.31 117 SER A O 1
ATOM 863 N N . GLU A 1 118 ? -16.203 -17.469 -13.586 1 98 118 GLU A N 1
ATOM 864 C CA . GLU A 1 118 ? -17.141 -18.594 -13.617 1 98 118 GLU A CA 1
ATOM 865 C C . GLU A 1 118 ? -17.969 -18.641 -12.336 1 98 118 GLU A C 1
ATOM 867 O O . GLU A 1 118 ? -18.766 -19.562 -12.141 1 98 118 GLU A O 1
ATOM 872 N N . GLY A 1 119 ? -17.719 -17.781 -11.414 1 98.38 119 GLY A N 1
ATOM 873 C CA . GLY A 1 119 ? -18.469 -17.719 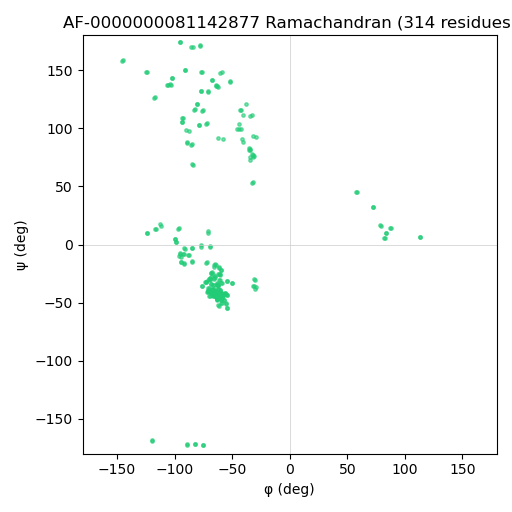-10.172 1 98.38 119 GLY A CA 1
ATOM 874 C C . GLY A 1 119 ? -17.922 -18.641 -9.094 1 98.38 119 GLY A C 1
ATOM 875 O O . GLY A 1 119 ? -18.609 -18.938 -8.117 1 98.38 119 GLY A O 1
ATOM 876 N N . SER A 1 120 ? -16.719 -19.125 -9.328 1 98.31 120 SER A N 1
ATOM 877 C CA . SER A 1 120 ? -16.125 -20.062 -8.375 1 98.31 120 SER A CA 1
ATOM 878 C C . SER A 1 120 ? -15.078 -19.375 -7.508 1 98.31 120 SER A C 1
ATOM 880 O O . SER A 1 120 ? -14.273 -18.594 -8 1 98.31 120 SER A O 1
ATOM 882 N N . THR A 1 121 ? -15.133 -19.703 -6.277 1 98.5 121 THR A N 1
ATOM 883 C CA . THR A 1 121 ? -14.039 -19.328 -5.391 1 98.5 121 THR A CA 1
ATOM 884 C C . THR A 1 121 ? -12.844 -20.266 -5.578 1 98.5 121 THR A C 1
ATOM 886 O O . THR A 1 121 ? -12.945 -21.266 -6.281 1 98.5 121 THR A O 1
ATOM 889 N N . ALA A 1 122 ? -11.742 -19.875 -4.926 1 98.5 122 ALA A N 1
ATOM 890 C CA . ALA A 1 122 ? -10.594 -20.781 -4.961 1 98.5 122 ALA A CA 1
ATOM 891 C C . ALA A 1 122 ? -10.969 -22.156 -4.414 1 98.5 122 ALA A C 1
ATOM 893 O O . ALA A 1 122 ? -10.594 -23.172 -4.992 1 98.5 122 ALA A O 1
ATOM 894 N N . LEU A 1 123 ? -11.711 -22.172 -3.336 1 98.06 123 LEU A N 1
ATOM 895 C CA . LEU A 1 123 ? -12.172 -23.438 -2.789 1 98.06 123 LEU A CA 1
ATOM 896 C C . LEU A 1 123 ? -12.992 -24.203 -3.82 1 98.06 123 LEU A C 1
ATOM 898 O O . LEU A 1 123 ? -12.75 -25.391 -4.051 1 98.06 123 LEU A O 1
ATOM 902 N N . GLY A 1 124 ? -13.977 -23.469 -4.391 1 97.62 124 GLY A N 1
ATOM 903 C CA . GLY A 1 124 ? -14.812 -24.109 -5.387 1 97.62 124 GLY A CA 1
ATOM 904 C C . GLY A 1 124 ? -14.023 -24.734 -6.523 1 97.62 124 GLY A C 1
ATOM 905 O O . GLY A 1 124 ? -14.297 -25.859 -6.945 1 97.62 124 GLY A O 1
ATOM 906 N N . VAL A 1 125 ? -13.055 -24.047 -7.012 1 97.38 125 VAL A N 1
ATOM 907 C CA . VAL A 1 125 ? -12.211 -24.516 -8.109 1 97.38 125 VAL A CA 1
ATOM 908 C C . VAL A 1 125 ? -11.445 -25.766 -7.672 1 97.38 125 VAL A C 1
ATOM 910 O O . VAL A 1 125 ? -11.398 -26.75 -8.406 1 97.38 125 VAL A O 1
ATOM 913 N N . LYS A 1 126 ? -10.875 -25.734 -6.535 1 96.06 126 LYS A N 1
ATOM 914 C CA . LYS A 1 126 ? -10.023 -26.828 -6.086 1 96.06 126 LYS A CA 1
ATOM 915 C C . LYS A 1 126 ? -10.844 -28.047 -5.707 1 96.06 126 LYS A C 1
ATOM 917 O O . LYS A 1 126 ? -10.406 -29.188 -5.887 1 96.06 126 LYS A O 1
ATOM 922 N N . GLU A 1 127 ? -12.016 -27.828 -5.211 1 95.38 127 GLU A N 1
ATOM 923 C CA . GLU A 1 127 ? -12.922 -28.938 -4.953 1 95.38 127 GLU A CA 1
ATOM 924 C C . GLU A 1 12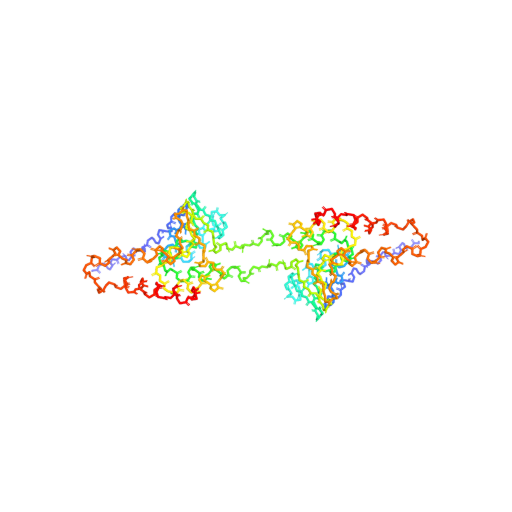7 ? -13.281 -29.672 -6.246 1 95.38 127 GLU A C 1
ATOM 926 O O . GLU A 1 127 ? -13.336 -30.906 -6.277 1 95.38 127 GLU A O 1
ATOM 931 N N . GLU A 1 128 ? -13.555 -28.922 -7.211 1 94.88 128 GLU A N 1
ATOM 932 C CA . GLU A 1 128 ? -13.867 -29.516 -8.508 1 94.88 128 GLU A CA 1
ATOM 933 C C . GLU A 1 128 ? -12.68 -30.297 -9.055 1 94.88 128 GLU A C 1
ATOM 935 O O . GLU A 1 128 ? -12.852 -31.375 -9.617 1 94.88 128 GLU A O 1
ATOM 940 N N . GLU A 1 129 ? -11.516 -29.75 -8.969 1 92.12 129 GLU A N 1
ATOM 941 C CA . GLU A 1 129 ? -10.305 -30.438 -9.398 1 92.12 129 GLU A CA 1
ATOM 942 C C . GLU A 1 129 ? -10.133 -31.766 -8.648 1 92.12 129 GLU A C 1
ATOM 944 O O . GLU A 1 129 ? -9.703 -32.75 -9.227 1 92.12 129 GLU A O 1
ATOM 949 N N . LEU A 1 130 ? -10.344 -31.734 -7.375 1 89.75 130 LEU A N 1
ATOM 950 C CA . LEU A 1 130 ? -10.195 -32.938 -6.551 1 89.75 130 LEU A CA 1
ATOM 951 C C . LEU A 1 130 ? -11.188 -34 -6.98 1 89.75 130 LEU A C 1
ATOM 953 O O . LEU A 1 130 ? -10.852 -35.188 -6.988 1 89.75 130 LEU A O 1
ATOM 957 N N . LYS A 1 131 ? -12.359 -33.656 -7.391 1 89 131 LYS A N 1
ATOM 958 C CA . LYS A 1 131 ? -13.398 -34.594 -7.832 1 89 131 LYS A CA 1
ATOM 959 C C . LYS A 1 131 ? -13.039 -35.188 -9.18 1 89 131 LYS A C 1
ATOM 961 O O . LYS A 1 131 ? -13.281 -36.375 -9.414 1 89 131 LYS A O 1
ATOM 966 N N . GLU A 1 132 ? -12.547 -34.438 -10.016 1 82.56 132 GLU A N 1
ATOM 967 C CA . GLU A 1 132 ? -12.195 -34.938 -11.344 1 82.56 132 GLU A CA 1
ATOM 968 C C . GLU A 1 132 ? -10.992 -35.875 -11.297 1 82.56 132 GLU A C 1
ATOM 970 O O . GLU A 1 132 ? -10.867 -36.75 -12.125 1 82.56 132 GLU A O 1
ATOM 975 N N . GLY A 1 133 ? -9.977 -35.625 -10.461 1 67.69 133 GLY A N 1
ATOM 976 C CA . GLY A 1 133 ? -8.812 -36.5 -10.344 1 67.69 133 GLY A CA 1
ATOM 977 C C . GLY A 1 133 ? -9.125 -37.844 -9.703 1 67.69 133 GLY A C 1
ATOM 978 O O . GLY A 1 133 ? -8.289 -38.75 -9.719 1 67.69 133 GLY A O 1
ATOM 979 N N . ASP A 1 134 ? -10.141 -37.906 -8.797 1 61.69 134 ASP A N 1
ATOM 980 C CA . ASP A 1 134 ? -10.516 -39.156 -8.172 1 61.69 134 ASP A CA 1
ATOM 981 C C . ASP A 1 134 ? -10.719 -40.25 -9.227 1 61.69 134 ASP A C 1
ATOM 983 O O . ASP A 1 134 ? -10.492 -41.438 -8.953 1 61.69 134 ASP A O 1
ATOM 987 N N . ASP A 1 135 ? -11.188 -39.844 -10.359 1 54.81 135 ASP A N 1
ATOM 988 C CA . ASP A 1 135 ? -11.398 -40.938 -11.297 1 54.81 135 ASP A CA 1
ATOM 989 C C . ASP A 1 135 ? -10.078 -41.562 -11.719 1 54.81 135 ASP A C 1
ATOM 991 O O . ASP A 1 135 ? -10.062 -42.625 -12.336 1 54.81 135 ASP A O 1
ATOM 995 N N . GLU A 1 136 ? -9.039 -40.812 -11.656 1 54.53 136 GLU A N 1
ATOM 996 C CA . GLU A 1 136 ? -7.812 -41.5 -12.078 1 54.53 136 GLU A CA 1
ATOM 997 C C . GLU A 1 136 ? -7.094 -42.125 -10.891 1 54.53 136 GLU A C 1
ATOM 999 O O . GLU A 1 136 ? -7.145 -41.594 -9.773 1 54.53 136 GLU A O 1
ATOM 1004 N N . ASP A 1 137 ? -7.086 -43.438 -10.758 1 49.34 137 ASP A N 1
ATOM 1005 C CA . ASP A 1 137 ? -6.734 -44.5 -9.797 1 49.34 137 ASP A CA 1
ATOM 1006 C C . ASP A 1 137 ? -5.59 -44.031 -8.898 1 49.34 137 ASP A C 1
ATOM 1008 O O . ASP A 1 137 ? -5.188 -44.75 -7.98 1 49.34 137 ASP A O 1
ATOM 1012 N N . ASP A 1 138 ? -4.527 -43.219 -9.367 1 51 138 ASP A N 1
ATOM 1013 C CA . ASP A 1 138 ? -3.312 -43.344 -8.578 1 51 138 ASP A CA 1
ATOM 1014 C C . ASP A 1 138 ? -3.354 -42.438 -7.363 1 51 138 ASP A C 1
ATOM 1016 O O . ASP A 1 138 ? -3.025 -41.25 -7.469 1 51 138 ASP A O 1
ATOM 1020 N N . ASP A 1 139 ? -4.184 -42.719 -6.441 1 51.59 139 ASP A N 1
ATOM 1021 C CA . ASP A 1 139 ? -4.305 -42.156 -5.098 1 51.59 139 ASP A CA 1
ATOM 1022 C C . ASP A 1 139 ? -2.943 -41.75 -4.551 1 51.59 139 ASP A C 1
ATOM 1024 O O . ASP A 1 139 ? -2.867 -41.031 -3.555 1 51.59 139 ASP A O 1
ATOM 1028 N N . GLU A 1 140 ? -1.999 -42.531 -4.895 1 57.41 140 GLU A N 1
ATOM 1029 C CA . GLU A 1 140 ? -0.672 -42.438 -4.293 1 57.41 140 GLU A CA 1
ATOM 1030 C C . GLU A 1 140 ? 0.053 -41.188 -4.746 1 57.41 140 GLU A C 1
ATOM 1032 O O . GLU A 1 140 ? 1.226 -40.969 -4.422 1 57.41 140 GLU A O 1
ATOM 1037 N N . ASP A 1 141 ? -0.694 -40.188 -5.449 1 76.31 141 ASP A N 1
ATOM 1038 C CA . ASP A 1 141 ? -0.083 -39.094 -6.156 1 76.31 141 ASP A CA 1
ATOM 1039 C C . ASP A 1 141 ? 0.09 -37.875 -5.234 1 76.31 141 ASP A C 1
ATOM 1041 O O . ASP A 1 141 ? -0.856 -37.469 -4.562 1 76.31 141 ASP A O 1
ATOM 1045 N N . GLU A 1 142 ? 1.258 -37.75 -4.746 1 84.75 142 GLU A N 1
ATOM 1046 C CA . GLU A 1 142 ? 1.66 -36.625 -3.898 1 84.75 142 GLU A CA 1
ATOM 1047 C C . GLU A 1 142 ? 0.899 -35.344 -4.262 1 84.75 142 GLU A C 1
ATOM 1049 O O . GLU A 1 142 ? 0.517 -34.562 -3.383 1 84.75 142 GLU A O 1
ATOM 1054 N N . ASP A 1 143 ? 0.531 -35.188 -5.41 1 86.31 143 ASP A N 1
ATOM 1055 C CA . ASP A 1 143 ? -0.179 -34 -5.863 1 86.31 143 ASP A CA 1
ATOM 1056 C C . ASP A 1 143 ? -1.641 -34.031 -5.426 1 86.31 143 ASP A C 1
ATOM 1058 O O . ASP A 1 143 ? -2.209 -33 -5.062 1 86.31 143 ASP A O 1
ATOM 1062 N N . ARG A 1 144 ? -2.15 -35.125 -5.43 1 87.06 144 ARG A N 1
ATOM 1063 C CA . ARG A 1 144 ? -3.535 -35.25 -4.988 1 87.06 144 ARG A CA 1
ATOM 1064 C C . ARG A 1 144 ? -3.66 -35 -3.488 1 87.06 144 ARG A C 1
ATOM 1066 O O . ARG A 1 144 ? -4.629 -34.406 -3.031 1 87.06 144 ARG A O 1
ATOM 1073 N N . GLN A 1 145 ? -2.75 -35.594 -2.832 1 90.38 145 GLN A N 1
ATOM 1074 C CA . GLN A 1 145 ? -2.752 -35.406 -1.388 1 90.38 145 GLN A CA 1
ATOM 1075 C C . GLN A 1 145 ? -2.623 -33.906 -1.049 1 90.38 145 GLN A C 1
ATOM 1077 O O . GLN A 1 145 ? -3.297 -33.406 -0.142 1 90.38 145 GLN A O 1
ATOM 1082 N N . LYS A 1 146 ? -1.738 -33.219 -1.769 1 92.19 146 LYS A N 1
ATOM 1083 C CA . LYS A 1 146 ? -1.579 -31.797 -1.563 1 92.19 146 LYS A CA 1
ATOM 1084 C C . LYS A 1 146 ? -2.883 -31.047 -1.845 1 92.19 146 LYS A C 1
ATOM 1086 O O . LYS A 1 146 ? -3.242 -30.125 -1.119 1 92.19 146 LYS A O 1
ATOM 1091 N N . LEU A 1 147 ? -3.537 -31.453 -2.807 1 93.06 147 LEU A N 1
ATOM 1092 C CA . LEU A 1 147 ? -4.801 -30.828 -3.18 1 93.06 147 LEU A CA 1
ATOM 1093 C C . LEU A 1 147 ? -5.859 -31.062 -2.107 1 93.06 147 LEU A C 1
ATOM 1095 O O . LEU A 1 147 ? -6.621 -30.156 -1.771 1 93.06 147 LEU A O 1
ATOM 1099 N N . LYS A 1 148 ? -5.902 -32.281 -1.634 1 93.81 148 LYS A N 1
ATOM 1100 C CA . LYS A 1 148 ? -6.84 -32.594 -0.564 1 93.81 148 LYS A CA 1
ATOM 1101 C C . LYS A 1 148 ? -6.594 -31.734 0.666 1 93.81 148 LYS A C 1
ATOM 1103 O O . LYS A 1 148 ? -7.539 -31.203 1.256 1 93.81 148 LYS A O 1
ATOM 1108 N N . GLU A 1 149 ? -5.336 -31.656 0.981 1 96.06 149 GLU A N 1
ATOM 1109 C CA . GLU A 1 149 ? -4.969 -30.828 2.121 1 96.06 149 GLU A CA 1
ATOM 1110 C C . GLU A 1 149 ? -5.367 -29.375 1.893 1 96.06 149 GLU A C 1
ATOM 1112 O O . GLU A 1 149 ? -5.832 -28.688 2.814 1 96.06 149 GLU A O 1
ATOM 1117 N N . LEU A 1 150 ? -5.105 -28.922 0.716 1 96.75 150 LEU A N 1
ATOM 1118 C CA . LEU A 1 150 ? -5.469 -27.547 0.364 1 96.75 150 LEU A CA 1
ATOM 1119 C C . LEU A 1 150 ? -6.969 -27.328 0.5 1 96.75 150 LEU A C 1
ATOM 1121 O O . LEU A 1 150 ? -7.406 -26.344 1.097 1 96.75 150 LEU A O 1
ATOM 1125 N N . VAL A 1 151 ? -7.781 -28.219 -0.019 1 96.88 151 VAL A N 1
ATOM 1126 C CA . VAL A 1 151 ? -9.234 -28.125 0.046 1 96.88 151 VAL A CA 1
ATOM 1127 C C . VAL A 1 151 ? -9.688 -28.109 1.504 1 96.88 151 VAL A C 1
ATOM 1129 O O . VAL A 1 151 ? -10.531 -27.297 1.889 1 96.88 151 VAL A O 1
ATOM 1132 N N . GLU A 1 152 ? -9.07 -28.969 2.271 1 97 152 GLU A N 1
ATOM 1133 C CA . GLU A 1 152 ? -9.406 -29.016 3.691 1 97 152 GLU A CA 1
ATOM 1134 C C . GLU A 1 152 ? -9.086 -27.688 4.371 1 97 152 GLU A C 1
ATOM 1136 O O . GLU A 1 152 ? -9.867 -27.188 5.191 1 97 152 GLU A O 1
ATOM 1141 N N . TYR A 1 153 ? -7.953 -27.188 4.031 1 98.06 153 TYR A N 1
ATOM 1142 C CA . TYR A 1 153 ? -7.555 -25.906 4.617 1 98.06 153 TYR A CA 1
ATOM 1143 C C . TYR A 1 153 ? -8.523 -24.797 4.219 1 98.06 153 TYR A C 1
ATOM 1145 O O . TYR A 1 153 ? -9 -24.047 5.07 1 98.06 153 TYR A O 1
ATOM 1153 N N . LEU A 1 154 ? -8.82 -24.609 2.955 1 97.81 154 LEU A N 1
ATOM 1154 C CA . LEU A 1 154 ? -9.703 -23.562 2.467 1 97.81 154 LEU A CA 1
ATOM 1155 C C . LEU A 1 154 ? -11.094 -23.688 3.086 1 97.81 154 LEU A C 1
ATOM 1157 O O . LEU A 1 154 ? -11.742 -22.688 3.383 1 97.81 154 LEU A O 1
ATOM 1161 N N . LYS A 1 155 ? -11.555 -24.859 3.355 1 97 155 LYS A N 1
ATOM 1162 C CA . LYS A 1 155 ? -12.82 -25.094 4.035 1 97 155 LYS A CA 1
ATOM 1163 C C . LYS A 1 155 ? -12.773 -24.594 5.477 1 97 155 LYS A C 1
ATOM 1165 O O . LYS A 1 155 ? -13.742 -24 5.965 1 97 155 LYS A O 1
ATOM 1170 N N . SER A 1 156 ? -11.672 -24.812 6.09 1 97 156 SER A N 1
ATOM 1171 C CA . SER A 1 156 ? -11.531 -24.5 7.508 1 97 156 SER A CA 1
ATOM 1172 C C . SER A 1 156 ? -11.617 -22.984 7.742 1 97 156 SER A C 1
ATOM 1174 O O . SER A 1 156 ? -12.031 -22.547 8.812 1 97 156 SER A O 1
ATOM 1176 N N . ILE A 1 157 ? -11.219 -22.172 6.785 1 95 157 ILE A N 1
ATOM 1177 C CA . ILE A 1 157 ? -11.148 -20.734 7.02 1 95 157 ILE A CA 1
ATOM 1178 C C . ILE A 1 157 ? -12.438 -20.078 6.551 1 95 157 ILE A C 1
ATOM 1180 O O . ILE A 1 157 ? -12.656 -18.891 6.789 1 95 157 ILE A O 1
ATOM 1184 N N . GLN A 1 158 ? -13.266 -20.75 5.766 1 89.75 158 GLN A N 1
ATOM 1185 C CA . GLN A 1 158 ? -14.555 -20.219 5.344 1 89.75 158 GLN A CA 1
ATOM 1186 C C . GLN A 1 158 ? -15.531 -20.141 6.512 1 89.75 158 GLN A C 1
ATOM 1188 O O . GLN A 1 158 ? -16.484 -19.359 6.484 1 89.75 158 GLN A O 1
ATOM 1193 N N . GLY A 1 159 ? -15.328 -20.484 7.617 1 72.75 159 GLY A N 1
ATOM 1194 C CA . GLY A 1 159 ? -16.25 -20.641 8.727 1 72.75 159 GLY A CA 1
ATOM 1195 C C . GLY A 1 159 ? -17.047 -21.938 8.664 1 72.75 159 GLY A C 1
ATOM 1196 O O . GLY A 1 159 ? -17.141 -22.562 7.605 1 72.75 159 GLY A O 1
ATOM 1197 N N . MET B 1 1 ? 48.688 -39.656 -22.719 1 32.12 1 MET B N 1
ATOM 1198 C CA . MET B 1 1 ? 47.219 -39.594 -22.797 1 32.12 1 MET B CA 1
ATOM 1199 C C . MET B 1 1 ? 46.719 -38.312 -22.203 1 32.12 1 MET B C 1
ATOM 1201 O O . MET B 1 1 ? 46.906 -38.031 -21.016 1 32.12 1 MET B O 1
ATOM 1205 N N . SER B 1 2 ? 46.781 -37.188 -23.031 1 37.25 2 SER B N 1
ATOM 1206 C CA . SER B 1 2 ? 46.5 -35.781 -22.781 1 37.25 2 SER B CA 1
ATOM 1207 C C . SER B 1 2 ? 45.094 -35.531 -22.297 1 37.25 2 SER B C 1
ATOM 1209 O O . SER B 1 2 ? 44.125 -35.969 -22.953 1 37.25 2 SER B O 1
ATOM 1211 N N . PHE B 1 3 ? 44.875 -35.531 -20.984 1 39.66 3 PHE B N 1
ATOM 1212 C CA . PHE B 1 3 ? 43.625 -35.25 -20.266 1 39.66 3 PHE B CA 1
ATOM 1213 C C . PHE B 1 3 ? 42.906 -34.062 -20.875 1 39.66 3 PHE B C 1
ATOM 1215 O O . PHE B 1 3 ? 43.5 -33 -21.094 1 39.66 3 PHE B O 1
ATOM 1222 N N . GLY B 1 4 ? 41.875 -34.312 -21.734 1 40.06 4 GLY B N 1
ATOM 1223 C CA . GLY B 1 4 ? 40.906 -33.438 -22.422 1 40.06 4 GLY B CA 1
ATOM 1224 C C . GLY B 1 4 ? 40.438 -32.281 -21.562 1 40.06 4 GLY B C 1
ATOM 1225 O O . GLY B 1 4 ? 40.375 -32.406 -20.344 1 40.06 4 GLY B O 1
ATOM 1226 N N . GLY B 1 5 ? 40.656 -31.062 -22 1 40.59 5 GLY B N 1
ATOM 1227 C CA . GLY B 1 5 ? 40.219 -29.719 -21.609 1 40.59 5 GLY B CA 1
ATOM 1228 C C . GLY B 1 5 ? 38.75 -29.672 -21.219 1 40.59 5 GLY B C 1
ATOM 1229 O O . GLY B 1 5 ? 37.875 -30.109 -21.969 1 40.59 5 GLY B O 1
ATOM 1230 N N . PHE B 1 6 ? 38.469 -29.922 -19.953 1 39.81 6 PHE B N 1
ATOM 1231 C CA . PHE B 1 6 ? 37.156 -29.531 -19.438 1 39.81 6 PHE B CA 1
ATOM 1232 C C . PHE B 1 6 ? 36.688 -28.234 -20.094 1 39.81 6 PHE B C 1
ATOM 1234 O O . PHE B 1 6 ? 37.344 -27.219 -20.016 1 39.81 6 PHE B O 1
ATOM 1241 N N . GLN B 1 7 ? 36.125 -28.266 -21.266 1 35.75 7 GLN B N 1
ATOM 1242 C CA . GLN B 1 7 ? 35.438 -27.094 -21.766 1 35.75 7 GLN B CA 1
ATOM 1243 C C . GLN B 1 7 ? 34.562 -26.453 -20.672 1 35.75 7 GLN B C 1
ATOM 1245 O O . GLN B 1 7 ? 33.781 -27.125 -20.031 1 35.75 7 GLN B O 1
ATOM 1250 N N . ALA B 1 8 ? 35.094 -25.422 -20.219 1 40.16 8 ALA B N 1
ATOM 1251 C CA . ALA B 1 8 ? 34.281 -24.484 -19.438 1 40.16 8 ALA B CA 1
ATOM 1252 C C . ALA B 1 8 ? 32.875 -24.422 -19.984 1 40.16 8 ALA B C 1
ATOM 1254 O O . ALA B 1 8 ? 32.656 -24.094 -21.156 1 40.16 8 ALA B O 1
ATOM 1255 N N . GLY B 1 9 ? 31.969 -25.297 -19.656 1 38.53 9 GLY B N 1
ATOM 1256 C CA . GLY B 1 9 ? 30.562 -25.203 -19.953 1 38.53 9 GLY B CA 1
ATOM 1257 C C . GLY B 1 9 ? 30.062 -23.766 -20.047 1 38.53 9 GLY B C 1
ATOM 1258 O O . GLY B 1 9 ? 30.328 -22.953 -19.156 1 38.53 9 GLY B O 1
ATOM 1259 N N . SER B 1 10 ? 30.016 -23.094 -21.219 1 40.94 10 SER B N 1
ATOM 1260 C CA . SER B 1 10 ? 29.406 -21.812 -21.484 1 40.94 10 SER B CA 1
ATOM 1261 C C . SER B 1 10 ? 28.141 -21.609 -20.656 1 40.94 10 SER B C 1
ATOM 1263 O O . SER B 1 10 ? 27.156 -22.359 -20.812 1 40.94 10 SER B O 1
ATOM 1265 N N . SER B 1 11 ? 28.219 -21.391 -19.422 1 46.22 11 SER B N 1
ATOM 1266 C CA . SER B 1 11 ? 27.062 -20.859 -18.719 1 46.22 11 SER B CA 1
ATOM 1267 C C . SER B 1 11 ? 26.219 -19.938 -19.609 1 46.22 11 SER B C 1
ATOM 1269 O O . SER B 1 11 ? 26.656 -18.844 -19.953 1 46.22 11 SER B O 1
ATOM 1271 N N . GLN B 1 12 ? 25.719 -20.297 -20.844 1 45.97 12 GLN B N 1
ATOM 1272 C CA . GLN B 1 12 ? 24.828 -19.562 -21.734 1 45.97 12 GLN B CA 1
ATOM 1273 C C . GLN B 1 12 ? 23.859 -18.672 -20.953 1 45.97 12 GLN B C 1
ATOM 1275 O O . GLN B 1 12 ? 23.062 -19.172 -20.156 1 45.97 12 GLN B O 1
ATOM 1280 N N . SER B 1 13 ? 24.266 -17.609 -20.453 1 54.34 13 SER B N 1
ATOM 1281 C CA . SER B 1 13 ? 23.391 -16.578 -19.906 1 54.34 13 SER B CA 1
ATOM 1282 C C . SER B 1 13 ? 22.078 -16.516 -20.672 1 54.34 13 SER B C 1
ATOM 1284 O O . SER B 1 13 ? 22.062 -16.234 -21.875 1 54.34 13 SER B O 1
ATOM 1286 N N . ALA B 1 14 ? 21.156 -17.422 -20.422 1 64.88 14 ALA B N 1
ATOM 1287 C CA . ALA B 1 14 ? 19.875 -17.531 -21.109 1 64.88 14 ALA B CA 1
ATOM 1288 C C . ALA B 1 14 ? 19.328 -16.156 -21.484 1 64.88 14 ALA B C 1
ATOM 1290 O O . ALA B 1 14 ? 19.453 -15.195 -20.719 1 64.88 14 ALA B O 1
ATOM 1291 N N . GLU B 1 15 ? 19.266 -15.773 -22.766 1 88.06 15 GLU B N 1
ATOM 1292 C CA . GLU B 1 15 ? 18.703 -14.531 -23.297 1 88.06 15 GLU B CA 1
ATOM 1293 C C . GLU B 1 15 ? 17.375 -14.203 -22.609 1 88.06 15 GLU B C 1
ATOM 1295 O O . GLU B 1 15 ? 16.516 -15.078 -22.469 1 88.06 15 GLU B O 1
ATOM 1300 N N . ILE B 1 16 ? 17.453 -13.094 -21.922 1 94.31 16 ILE B N 1
ATOM 1301 C CA . ILE B 1 16 ? 16.25 -12.609 -21.25 1 94.31 16 ILE B CA 1
ATOM 1302 C C . ILE B 1 16 ? 15.305 -11.992 -22.281 1 94.31 16 ILE B C 1
ATOM 1304 O O . ILE B 1 16 ? 15.672 -11.062 -23 1 94.31 16 ILE B O 1
ATOM 1308 N N . ASP B 1 17 ? 14.188 -12.586 -22.438 1 95.25 17 ASP B N 1
ATOM 1309 C CA . ASP B 1 17 ? 13.133 -12.023 -23.281 1 95.25 17 ASP B CA 1
ATOM 1310 C C . ASP B 1 17 ? 11.867 -11.75 -22.469 1 95.25 17 ASP B C 1
ATOM 1312 O O . ASP B 1 17 ? 11.891 -11.805 -21.234 1 95.25 17 ASP B O 1
ATOM 1316 N N . GLU B 1 18 ? 10.742 -11.445 -23.125 1 95 18 GLU B N 1
ATOM 1317 C CA . GLU B 1 18 ? 9.539 -10.953 -22.484 1 95 18 GLU B CA 1
ATOM 1318 C C . GLU B 1 18 ? 8.891 -12.031 -21.609 1 95 18 GLU B C 1
ATOM 1320 O O . GLU B 1 18 ? 8.156 -11.727 -20.672 1 95 18 GLU B O 1
ATOM 1325 N N . SER B 1 19 ? 9.141 -13.305 -21.906 1 95.69 19 SER B N 1
ATOM 1326 C CA . SER B 1 19 ? 8.508 -14.398 -21.172 1 95.69 19 SER B CA 1
ATOM 1327 C C . SER B 1 19 ? 9.375 -14.836 -20 1 95.69 19 SER B C 1
ATOM 1329 O O . SER B 1 19 ? 8.891 -15.531 -19.094 1 95.69 19 SER B O 1
ATOM 1331 N N . THR B 1 20 ? 10.625 -14.453 -20 1 96.75 20 THR B N 1
ATOM 1332 C CA . THR B 1 20 ? 11.625 -14.961 -19.062 1 96.75 20 THR B CA 1
ATOM 1333 C C . THR B 1 20 ? 11.18 -14.734 -17.625 1 96.75 20 THR B C 1
ATOM 1335 O O . THR B 1 20 ? 11.281 -15.633 -16.781 1 96.75 20 THR B O 1
ATOM 1338 N N . PRO B 1 21 ? 10.609 -13.555 -17.312 1 97.69 21 PRO B N 1
ATOM 1339 C CA . PRO B 1 21 ? 10.258 -13.352 -15.906 1 97.69 21 PRO B CA 1
ATOM 1340 C C . PRO B 1 21 ? 9.148 -14.297 -15.43 1 97.69 21 PRO B C 1
ATOM 1342 O O . PRO B 1 21 ? 9.203 -14.797 -14.305 1 97.69 21 PRO B O 1
ATOM 1345 N N . TRP B 1 22 ? 8.203 -14.555 -16.219 1 97.94 22 TRP B N 1
ATOM 1346 C CA . TRP B 1 22 ? 7.117 -15.445 -15.836 1 97.94 22 TRP B CA 1
ATOM 1347 C C . TRP B 1 22 ? 7.609 -16.891 -15.711 1 97.94 22 TRP B C 1
ATOM 1349 O O . TRP B 1 22 ? 7.211 -17.609 -14.797 1 97.94 22 TRP B O 1
ATOM 1359 N N . VAL B 1 23 ? 8.445 -17.266 -16.625 1 97.5 23 VAL B N 1
ATOM 1360 C CA . VAL B 1 23 ? 9.047 -18.594 -16.578 1 97.5 23 VAL B CA 1
ATOM 1361 C C . VAL B 1 23 ? 9.875 -18.734 -15.305 1 97.5 23 VAL B C 1
ATOM 1363 O O . VAL B 1 23 ? 9.766 -19.734 -14.594 1 97.5 23 VAL B O 1
ATOM 1366 N N . ALA B 1 24 ? 10.656 -17.734 -15.047 1 97.94 24 ALA B N 1
ATOM 1367 C CA . ALA B 1 24 ? 11.484 -17.734 -13.836 1 97.94 24 ALA B CA 1
ATOM 1368 C C . ALA B 1 24 ? 10.625 -17.859 -12.586 1 97.94 24 ALA B C 1
ATOM 1370 O O . ALA B 1 24 ? 10.953 -18.609 -11.664 1 97.94 24 ALA B O 1
ATOM 1371 N N . ALA B 1 25 ? 9.5 -17.094 -12.523 1 98.19 25 ALA B N 1
ATOM 1372 C CA . ALA B 1 25 ? 8.586 -17.141 -11.391 1 98.19 25 ALA B CA 1
ATOM 1373 C C . ALA B 1 25 ? 8.016 -18.547 -11.203 1 98.19 25 ALA B C 1
ATOM 1375 O O . ALA B 1 25 ? 7.984 -19.078 -10.086 1 98.19 25 ALA B O 1
ATOM 1376 N N . GLY B 1 26 ? 7.617 -19.156 -12.273 1 97.38 26 GLY B N 1
ATOM 1377 C CA . GLY B 1 26 ? 7.07 -20.5 -12.227 1 97.38 26 GLY B CA 1
ATOM 1378 C C . GLY B 1 26 ? 8.109 -21.562 -11.867 1 97.38 26 GLY B C 1
ATOM 1379 O O . GLY B 1 26 ? 7.781 -22.562 -11.234 1 97.38 26 GLY B O 1
ATOM 1380 N N . ASP B 1 27 ? 9.336 -21.266 -12.211 1 97.38 27 ASP B N 1
ATOM 1381 C CA . ASP B 1 27 ? 10.414 -22.203 -11.953 1 97.38 27 ASP B CA 1
ATOM 1382 C C . ASP B 1 27 ? 10.961 -22.047 -10.539 1 97.38 27 ASP B C 1
ATOM 1384 O O . ASP B 1 27 ? 11.734 -22.875 -10.062 1 97.38 27 ASP B O 1
ATOM 1388 N N . GLY B 1 28 ? 10.633 -21.016 -9.961 1 97.69 28 GLY B N 1
ATOM 1389 C CA . GLY B 1 28 ? 11.172 -20.719 -8.641 1 97.69 28 GLY B CA 1
ATOM 1390 C C . GLY B 1 28 ? 12.586 -20.172 -8.68 1 97.69 28 GLY B C 1
ATOM 1391 O O . GLY B 1 28 ? 13.328 -20.281 -7.699 1 97.69 28 GLY B O 1
ATOM 1392 N N . ASN B 1 29 ? 12.961 -19.75 -9.805 1 97.88 29 ASN B N 1
ATOM 1393 C CA . ASN B 1 29 ? 14.266 -19.109 -9.945 1 97.88 29 ASN B CA 1
ATOM 1394 C C . ASN B 1 29 ? 14.195 -17.609 -9.609 1 97.88 29 ASN B C 1
ATOM 1396 O O . ASN B 1 29 ? 14.109 -16.781 -10.508 1 97.88 29 ASN B O 1
ATOM 1400 N N . LEU B 1 30 ? 14.328 -17.359 -8.375 1 98.06 30 LEU B N 1
ATOM 1401 C CA . LEU B 1 30 ? 14.141 -16 -7.867 1 98.06 30 LEU B CA 1
ATOM 1402 C C . LEU B 1 30 ? 15.195 -15.055 -8.43 1 98.06 30 LEU B C 1
ATOM 1404 O O . LEU B 1 30 ? 14.883 -13.922 -8.812 1 98.06 30 LEU B O 1
ATOM 1408 N N . ALA B 1 31 ? 16.422 -15.516 -8.5 1 97.5 31 ALA B N 1
ATOM 1409 C CA . ALA B 1 31 ? 17.5 -14.672 -9.008 1 97.5 31 ALA B CA 1
ATOM 1410 C C . ALA B 1 31 ? 17.219 -14.25 -10.453 1 97.5 31 ALA B C 1
ATOM 1412 O O . ALA B 1 31 ? 17.375 -13.07 -10.797 1 97.5 31 ALA B O 1
ATOM 1413 N N . LEU B 1 32 ? 16.828 -15.195 -11.219 1 97.62 32 LEU B N 1
ATOM 1414 C CA . LEU B 1 32 ? 16.531 -14.891 -12.617 1 97.62 32 LEU B CA 1
ATOM 1415 C C . LEU B 1 32 ? 15.305 -13.992 -12.727 1 97.62 32 LEU B C 1
ATOM 1417 O O . LEU B 1 32 ? 15.242 -13.125 -13.602 1 97.62 32 LEU B O 1
ATOM 1421 N N . LEU B 1 33 ? 14.289 -14.258 -11.93 1 97.94 33 LEU B N 1
ATOM 1422 C CA . LEU B 1 33 ? 13.117 -13.391 -11.914 1 97.94 33 LEU B CA 1
ATOM 1423 C C . LEU B 1 33 ? 13.516 -11.938 -11.633 1 97.94 33 LEU B C 1
ATOM 1425 O O . LEU B 1 33 ? 13.164 -11.039 -12.398 1 97.94 33 LEU B O 1
ATOM 1429 N N . GLN B 1 34 ? 14.289 -11.711 -10.617 1 97.25 34 GLN B N 1
ATOM 1430 C CA . GLN B 1 34 ? 14.719 -10.375 -10.227 1 97.25 34 GLN B CA 1
ATOM 1431 C C . GLN B 1 34 ? 15.57 -9.727 -11.32 1 97.25 34 GLN B C 1
ATOM 1433 O O . GLN B 1 34 ? 15.367 -8.562 -11.656 1 97.25 34 GLN B O 1
ATOM 1438 N N . GLU B 1 35 ? 16.438 -10.492 -11.867 1 96.81 35 GLU B N 1
ATOM 1439 C CA . GLU B 1 35 ? 17.281 -10 -12.945 1 96.81 35 GLU B CA 1
ATOM 1440 C C . GLU B 1 35 ? 16.453 -9.609 -14.164 1 96.81 35 GLU B C 1
ATOM 1442 O O . GLU B 1 35 ? 16.672 -8.555 -14.766 1 96.81 35 GLU B O 1
ATOM 1447 N N . SER B 1 36 ? 15.578 -10.469 -14.523 1 97.31 36 SER B N 1
ATOM 1448 C CA . SER B 1 36 ? 14.797 -10.25 -15.734 1 97.31 36 SER B CA 1
ATOM 1449 C C . SER B 1 36 ? 13.844 -9.062 -15.57 1 97.31 36 SER B C 1
ATOM 1451 O O . SER B 1 36 ? 13.641 -8.289 -16.5 1 97.31 36 SER B O 1
ATOM 1453 N N . ILE B 1 37 ? 13.227 -8.867 -14.391 1 96.06 37 ILE B N 1
ATOM 1454 C CA . ILE B 1 37 ? 12.359 -7.719 -14.117 1 96.06 37 ILE B CA 1
ATOM 1455 C C . ILE B 1 37 ? 13.156 -6.426 -14.25 1 96.06 37 ILE B C 1
ATOM 1457 O O . ILE B 1 37 ? 12.695 -5.461 -14.859 1 96.06 37 ILE B O 1
ATOM 1461 N N . ALA B 1 38 ? 14.328 -6.414 -13.688 1 94.88 38 ALA B N 1
ATOM 1462 C CA . ALA B 1 38 ? 15.188 -5.238 -13.734 1 94.88 38 ALA B CA 1
ATOM 1463 C C . ALA B 1 38 ? 15.594 -4.91 -15.172 1 94.88 38 ALA B C 1
ATOM 1465 O O . ALA B 1 38 ? 15.516 -3.754 -15.594 1 94.88 38 ALA B O 1
ATOM 1466 N N . LYS B 1 39 ? 15.961 -5.887 -15.859 1 95.81 39 LYS B N 1
ATOM 1467 C CA . LYS B 1 39 ? 16.453 -5.699 -17.219 1 95.81 39 LYS B CA 1
ATOM 1468 C C . LYS B 1 39 ? 15.336 -5.211 -18.141 1 95.81 39 LYS B C 1
ATOM 1470 O O . LYS B 1 39 ? 15.57 -4.387 -19.031 1 95.81 39 LYS B O 1
ATOM 1475 N N . LEU B 1 40 ? 14.211 -5.719 -17.984 1 96.5 40 LEU B N 1
ATOM 1476 C CA . LEU B 1 40 ? 13.094 -5.402 -18.875 1 96.5 40 LEU B CA 1
ATOM 1477 C C . LEU B 1 40 ? 12.336 -4.172 -18.375 1 96.5 40 LEU B C 1
ATOM 1479 O O . LEU B 1 40 ? 11.414 -3.697 -19.047 1 96.5 40 LEU B O 1
ATOM 1483 N N . GLY B 1 41 ? 12.656 -3.691 -17.156 1 94.81 41 GLY B N 1
ATOM 1484 C CA . GLY B 1 41 ? 12 -2.523 -16.594 1 94.81 41 GLY B CA 1
ATOM 1485 C C . GLY B 1 41 ? 10.57 -2.797 -16.156 1 94.81 41 GLY B C 1
ATOM 1486 O O . GLY B 1 41 ? 9.695 -1.947 -16.328 1 94.81 41 GLY B O 1
ATOM 1487 N N . LEU B 1 42 ? 10.32 -3.939 -15.727 1 94.12 42 LEU B N 1
ATOM 1488 C CA . LEU B 1 42 ? 8.977 -4.312 -15.297 1 94.12 42 LEU B CA 1
ATOM 1489 C C . LEU B 1 42 ? 8.789 -4.043 -13.812 1 94.12 42 LEU B C 1
ATOM 1491 O O . LEU B 1 42 ? 9.734 -4.137 -13.031 1 94.12 42 LEU B O 1
ATOM 1495 N N . ALA B 1 43 ? 7.578 -3.76 -13.445 1 93 43 ALA B N 1
ATOM 1496 C CA . ALA B 1 43 ? 7.207 -3.775 -12.031 1 93 43 ALA B CA 1
ATOM 1497 C C . ALA B 1 43 ? 7.027 -5.203 -11.523 1 93 43 ALA B C 1
ATOM 1499 O O . ALA B 1 43 ? 6.617 -6.086 -12.281 1 93 43 ALA B O 1
ATOM 1500 N N . PRO B 1 44 ? 7.336 -5.406 -10.234 1 94.31 44 PRO B N 1
ATOM 1501 C CA . PRO B 1 44 ? 7.16 -6.754 -9.688 1 94.31 44 PRO B CA 1
ATOM 1502 C C . PRO B 1 44 ? 5.711 -7.23 -9.75 1 94.31 44 PRO B C 1
ATOM 1504 O O . PRO B 1 44 ? 5.445 -8.43 -9.641 1 94.31 44 PRO B O 1
ATOM 1507 N N . ASN B 1 45 ? 4.855 -6.285 -9.891 1 94.12 45 ASN B N 1
ATOM 1508 C CA . ASN B 1 45 ? 3.441 -6.637 -9.992 1 94.12 45 ASN B CA 1
ATOM 1509 C C . ASN B 1 45 ? 2.98 -6.695 -11.445 1 94.12 45 ASN B C 1
ATOM 1511 O O . ASN B 1 45 ? 1.779 -6.668 -11.719 1 94.12 45 ASN B O 1
ATOM 1515 N N . ALA B 1 46 ? 3.869 -6.707 -12.359 1 94.62 46 ALA B N 1
ATOM 1516 C CA . ALA B 1 46 ? 3.516 -6.738 -13.773 1 94.62 46 ALA B CA 1
ATOM 1517 C C . ALA B 1 46 ? 2.676 -7.969 -14.102 1 94.62 46 ALA B C 1
ATOM 1519 O O . ALA B 1 46 ? 2.807 -9.008 -13.453 1 94.62 46 ALA B O 1
ATOM 1520 N N . ALA B 1 47 ? 1.8 -7.805 -15.07 1 96.62 47 ALA B N 1
ATOM 1521 C CA . ALA B 1 47 ? 0.982 -8.898 -15.586 1 96.62 47 ALA B CA 1
ATOM 1522 C C . ALA B 1 47 ? 1.157 -9.047 -17.094 1 96.62 47 ALA B C 1
ATOM 1524 O O . ALA B 1 47 ? 1.506 -8.078 -17.781 1 96.62 47 ALA B O 1
ATOM 1525 N N . ASP B 1 48 ? 1.029 -10.258 -17.516 1 95.88 48 ASP B N 1
ATOM 1526 C CA . ASP B 1 48 ? 1.041 -10.445 -18.969 1 95.88 48 ASP B CA 1
ATOM 1527 C C . ASP B 1 48 ? -0.281 -10.008 -19.578 1 95.88 48 ASP B C 1
ATOM 1529 O O . ASP B 1 48 ? -1.101 -9.359 -18.922 1 95.88 48 ASP B O 1
ATOM 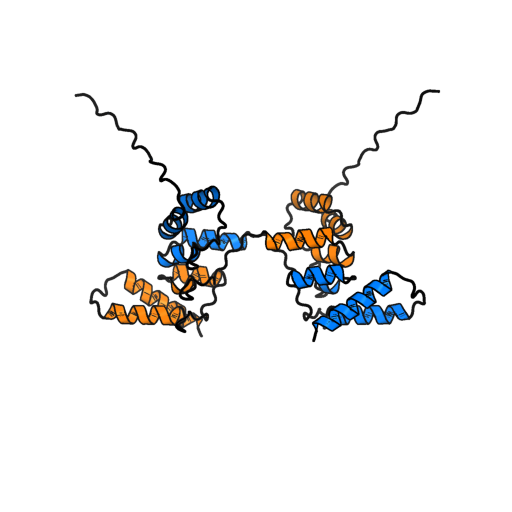1533 N N . SER B 1 49 ? -0.446 -10.273 -20.891 1 95.25 49 SER B N 1
ATOM 1534 C CA . SER B 1 49 ? -1.598 -9.773 -21.641 1 95.25 49 SER B CA 1
ATOM 1535 C C . SER B 1 49 ? -2.896 -10.375 -21.109 1 95.25 49 SER B C 1
ATOM 1537 O O . SER B 1 49 ? -3.979 -9.828 -21.344 1 95.25 49 SER B O 1
ATOM 1539 N N . ASN B 1 50 ? -2.797 -11.445 -20.375 1 96 50 ASN B N 1
ATOM 1540 C CA . ASN B 1 50 ? -3.979 -12.102 -19.844 1 96 50 ASN B CA 1
ATOM 1541 C C . ASN B 1 50 ? -4.219 -11.719 -18.375 1 96 50 ASN B C 1
ATOM 1543 O O . ASN B 1 50 ? -5.07 -12.305 -17.703 1 96 50 ASN B O 1
ATOM 1547 N N . GLY B 1 51 ? -3.428 -10.82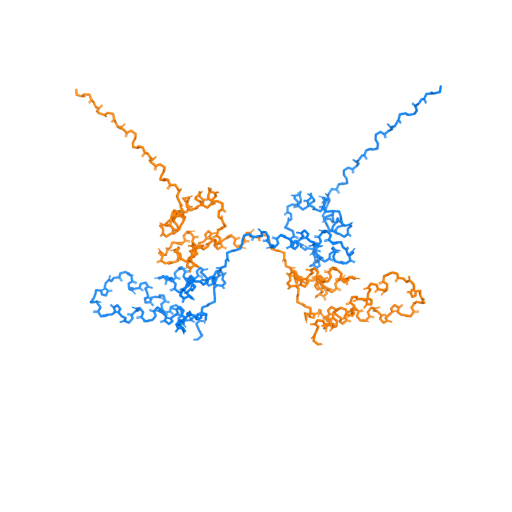8 -17.891 1 97.25 51 GLY B N 1
ATOM 1548 C CA . GLY B 1 51 ? -3.578 -10.438 -16.5 1 97.25 51 GLY B CA 1
ATOM 1549 C C . GLY B 1 51 ? -2.863 -11.367 -15.531 1 97.25 51 GLY B C 1
ATOM 1550 O O . GLY B 1 51 ? -3.021 -11.242 -14.32 1 97.25 51 GLY B O 1
ATOM 1551 N N . PHE B 1 52 ? -2.066 -12.234 -16.109 1 97.88 52 PHE B N 1
ATOM 1552 C CA . PHE B 1 52 ? -1.329 -13.227 -15.336 1 97.88 52 PHE B CA 1
ATOM 1553 C C . PHE B 1 52 ? -0.049 -12.633 -14.766 1 97.88 52 PHE B C 1
ATOM 1555 O O . PHE B 1 52 ? 0.841 -12.227 -15.516 1 97.88 52 PHE B O 1
ATOM 1562 N N . THR B 1 53 ? 0.016 -12.578 -13.422 1 98.31 53 THR B N 1
ATOM 1563 C CA . THR B 1 53 ? 1.142 -11.938 -12.75 1 98.31 53 THR B CA 1
ATOM 1564 C C . THR B 1 53 ? 2.197 -12.969 -12.367 1 98.31 53 THR B C 1
ATOM 1566 O O . THR B 1 53 ? 1.975 -14.172 -12.5 1 98.31 53 THR B O 1
ATOM 1569 N N . PHE B 1 54 ? 3.355 -12.453 -11.844 1 98.31 54 PHE B N 1
ATOM 1570 C CA . PHE B 1 54 ? 4.387 -13.352 -11.328 1 98.31 54 PHE B CA 1
ATOM 1571 C C . PHE B 1 54 ? 3.869 -14.148 -10.141 1 98.31 54 PHE B C 1
ATOM 1573 O O . PHE B 1 54 ? 4.227 -15.312 -9.961 1 98.31 54 PHE B O 1
ATOM 1580 N N . LEU B 1 55 ? 3.008 -13.492 -9.391 1 98.44 55 LEU B N 1
ATOM 1581 C CA . LEU B 1 55 ? 2.432 -14.156 -8.227 1 98.44 55 LEU B CA 1
ATOM 1582 C C . LEU B 1 55 ? 1.527 -15.305 -8.648 1 98.44 55 LEU B C 1
ATOM 1584 O O . LEU B 1 55 ? 1.552 -16.375 -8.039 1 98.44 55 LEU B O 1
ATOM 1588 N N . HIS B 1 56 ? 0.781 -15.133 -9.672 1 98.44 56 HIS B N 1
ATOM 1589 C CA . HIS B 1 56 ? 0.017 -16.234 -10.234 1 98.44 56 HIS B CA 1
ATOM 1590 C C . HIS B 1 56 ? 0.921 -17.422 -10.562 1 98.44 56 HIS B C 1
ATOM 1592 O O . HIS B 1 56 ? 0.645 -18.547 -10.156 1 98.44 56 HIS B O 1
ATOM 1598 N N . ALA B 1 57 ? 1.965 -17.141 -11.352 1 97.75 57 ALA B N 1
ATOM 1599 C CA . ALA B 1 57 ? 2.891 -18.188 -11.805 1 97.75 57 ALA B CA 1
ATOM 1600 C C . ALA B 1 57 ? 3.514 -18.922 -10.625 1 97.75 57 ALA B C 1
ATOM 1602 O O . ALA B 1 57 ? 3.547 -20.156 -10.594 1 97.75 57 ALA B O 1
ATOM 1603 N N . ALA B 1 58 ? 3.971 -18.172 -9.695 1 98.19 58 ALA B N 1
ATOM 1604 C CA . ALA B 1 58 ? 4.633 -18.75 -8.531 1 98.19 58 ALA B CA 1
ATOM 1605 C C . ALA B 1 58 ? 3.678 -19.641 -7.742 1 98.19 58 ALA B C 1
ATOM 1607 O O . ALA B 1 58 ? 4.066 -20.703 -7.254 1 98.19 58 ALA B O 1
ATOM 1608 N N . CYS B 1 59 ? 2.422 -19.25 -7.621 1 97.38 59 CYS B N 1
ATOM 1609 C CA . CYS B 1 59 ? 1.434 -20.016 -6.863 1 97.38 59 CYS B CA 1
ATOM 1610 C C . CYS B 1 59 ? 1.067 -21.312 -7.582 1 97.38 59 CYS B C 1
ATOM 1612 O O . CYS B 1 59 ? 0.94 -22.359 -6.953 1 97.38 59 CYS B O 1
ATOM 1614 N N . GLY B 1 60 ? 0.951 -21.20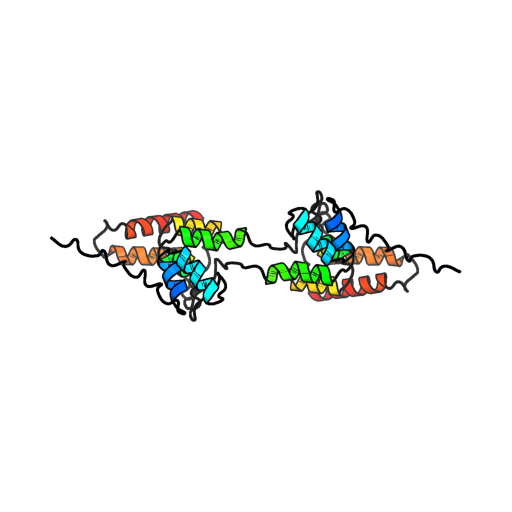3 -8.844 1 94.75 60 GLY B N 1
ATOM 1615 C CA . GLY B 1 60 ? 0.588 -22.375 -9.633 1 94.75 60 GLY B CA 1
ATOM 1616 C C . GLY B 1 60 ? 1.593 -23.516 -9.516 1 94.75 60 GLY B C 1
ATOM 1617 O O . GLY B 1 60 ? 1.235 -24.688 -9.656 1 94.75 60 GLY B O 1
ATOM 1618 N N . TYR B 1 61 ? 2.838 -23.141 -9.211 1 95.25 61 TYR B N 1
ATOM 1619 C CA . TYR B 1 61 ? 3.891 -24.156 -9.148 1 95.25 61 TYR B CA 1
ATOM 1620 C C . TYR B 1 61 ? 4.453 -24.266 -7.734 1 95.25 61 TYR B C 1
ATOM 1622 O O . TYR B 1 61 ? 5.512 -24.859 -7.523 1 95.25 61 TYR B O 1
ATOM 1630 N N . ALA B 1 62 ? 3.773 -23.688 -6.848 1 96 62 ALA B N 1
ATOM 1631 C CA . ALA B 1 62 ? 4.082 -23.797 -5.422 1 96 62 ALA B CA 1
ATOM 1632 C C . ALA B 1 62 ? 5.508 -23.312 -5.141 1 96 62 ALA B C 1
ATOM 1634 O O . ALA B 1 62 ? 6.273 -24.016 -4.469 1 96 62 ALA B O 1
ATOM 1635 N N . ARG B 1 63 ? 5.836 -22.203 -5.727 1 97.31 63 ARG B N 1
ATOM 1636 C CA . ARG B 1 63 ? 7.164 -21.641 -5.52 1 97.31 63 ARG B CA 1
ATOM 1637 C C . ARG B 1 63 ? 7.184 -20.703 -4.312 1 97.31 63 ARG B C 1
ATOM 1639 O O . ARG B 1 63 ? 7.141 -19.484 -4.461 1 97.31 63 ARG B O 1
ATOM 1646 N N . GLU B 1 64 ? 7.422 -21.266 -3.174 1 97 64 GLU B N 1
ATOM 1647 C CA . GLU B 1 64 ? 7.258 -20.562 -1.903 1 97 64 GLU B CA 1
ATOM 1648 C C . GLU B 1 64 ? 8.234 -19.406 -1.783 1 97 64 GLU B C 1
ATOM 1650 O O . GLU B 1 64 ? 7.871 -18.328 -1.307 1 97 64 GLU B O 1
ATOM 1655 N N . ASP B 1 65 ? 9.414 -19.641 -2.232 1 97.44 65 ASP B N 1
ATOM 1656 C CA . ASP B 1 65 ? 10.422 -18.594 -2.105 1 97.44 65 ASP B CA 1
ATOM 1657 C C . ASP B 1 65 ? 10.055 -17.359 -2.93 1 97.44 65 ASP B C 1
ATOM 1659 O O . ASP B 1 65 ? 10.227 -16.234 -2.475 1 97.44 65 ASP B O 1
ATOM 1663 N N . VAL B 1 66 ? 9.57 -17.594 -4.109 1 98.12 66 VAL B N 1
ATOM 1664 C CA . VAL B 1 66 ? 9.156 -16.484 -4.984 1 98.12 66 VAL B CA 1
ATOM 1665 C C . VAL B 1 66 ? 7.926 -15.805 -4.406 1 98.12 66 VAL B C 1
ATOM 1667 O O . VAL B 1 66 ? 7.855 -14.57 -4.367 1 98.12 66 VAL B O 1
ATOM 1670 N N . ILE B 1 67 ? 6.965 -16.594 -3.887 1 98.06 67 ILE B N 1
ATOM 1671 C CA . ILE B 1 67 ? 5.754 -16.047 -3.273 1 98.06 67 ILE B CA 1
ATOM 1672 C C . ILE B 1 67 ? 6.129 -15.164 -2.088 1 98.06 67 ILE B C 1
ATOM 1674 O O . ILE B 1 67 ? 5.66 -14.023 -1.982 1 98.06 67 ILE B O 1
ATOM 1678 N N . GLN B 1 68 ? 7.023 -15.633 -1.321 1 97.44 68 GLN B N 1
ATOM 1679 C CA . GLN B 1 68 ? 7.449 -14.898 -0.138 1 97.44 68 GLN B CA 1
ATOM 1680 C C . GLN B 1 68 ? 8.141 -13.594 -0.524 1 97.44 68 GLN B C 1
ATOM 1682 O O . GLN B 1 68 ? 7.918 -12.555 0.101 1 97.44 68 GLN B O 1
ATOM 1687 N N . TRP B 1 69 ? 8.977 -13.703 -1.508 1 97.12 69 TRP B N 1
ATOM 1688 C CA . TRP B 1 69 ? 9.672 -12.492 -1.945 1 97.12 69 TRP B CA 1
ATOM 1689 C C . TRP B 1 69 ? 8.68 -11.453 -2.459 1 97.12 69 TRP B C 1
ATOM 1691 O O . TRP B 1 69 ? 8.75 -10.281 -2.076 1 97.12 69 TRP B O 1
ATOM 1701 N N . LEU B 1 70 ? 7.73 -11.836 -3.293 1 96.94 70 LEU B N 1
ATOM 1702 C CA . LEU B 1 70 ? 6.742 -10.922 -3.855 1 96.94 70 LEU B CA 1
ATOM 1703 C C . LEU B 1 70 ? 5.895 -10.297 -2.754 1 96.94 70 LEU B C 1
ATOM 1705 O O . LEU B 1 70 ? 5.703 -9.078 -2.725 1 96.94 70 LEU B O 1
ATOM 1709 N N . LEU B 1 71 ? 5.453 -11.102 -1.823 1 95.75 71 LEU B N 1
ATOM 1710 C CA . LEU B 1 71 ? 4.613 -10.602 -0.741 1 95.75 71 LEU B CA 1
ATOM 1711 C C . LEU B 1 71 ? 5.422 -9.727 0.215 1 95.75 71 LEU B C 1
ATOM 1713 O O . LEU B 1 71 ? 4.883 -8.797 0.823 1 95.75 71 LEU B O 1
ATOM 1717 N N . GLY B 1 72 ? 6.707 -10.047 0.298 1 94.5 72 GLY B N 1
ATOM 1718 C CA . GLY B 1 72 ? 7.602 -9.242 1.121 1 94.5 72 GLY B CA 1
ATOM 1719 C C . GLY B 1 72 ? 7.77 -7.824 0.613 1 94.5 72 GLY B C 1
ATOM 1720 O O . GLY B 1 72 ? 8.016 -6.906 1.395 1 94.5 72 GLY B O 1
ATOM 1721 N N . LEU B 1 73 ? 7.605 -7.648 -0.641 1 90.88 73 LEU B N 1
ATOM 1722 C CA . LEU B 1 73 ? 7.695 -6.316 -1.227 1 90.88 73 LEU B CA 1
ATOM 1723 C C . LEU B 1 73 ? 6.598 -5.406 -0.675 1 90.88 73 LEU B C 1
ATOM 1725 O O . LEU B 1 73 ? 6.797 -4.195 -0.554 1 90.88 73 LEU B O 1
ATOM 1729 N N . ASN B 1 74 ? 5.477 -6 -0.423 1 89.5 74 ASN B N 1
ATOM 1730 C CA . ASN B 1 74 ? 4.398 -5.219 0.179 1 89.5 74 ASN B CA 1
ATOM 1731 C C . ASN B 1 74 ? 4.734 -4.812 1.611 1 89.5 74 ASN B C 1
ATOM 1733 O O . ASN B 1 74 ? 4.379 -3.719 2.051 1 89.5 74 ASN B O 1
ATOM 1737 N N . LYS B 1 75 ? 5.41 -5.625 2.254 1 82.5 75 LYS B N 1
ATOM 1738 C CA . LYS B 1 75 ? 5.781 -5.359 3.641 1 82.5 75 LYS B CA 1
ATOM 1739 C C . LYS B 1 75 ? 6.848 -4.27 3.725 1 82.5 75 LYS B C 1
ATOM 1741 O O . LYS B 1 75 ? 6.852 -3.475 4.664 1 82.5 75 LYS B O 1
ATOM 1746 N N . ASP B 1 76 ? 7.633 -4.262 2.738 1 81.44 76 ASP B N 1
ATOM 1747 C CA . ASP B 1 76 ? 8.773 -3.348 2.752 1 81.44 76 ASP B CA 1
ATOM 1748 C C . ASP B 1 76 ? 8.414 -2.016 2.096 1 81.44 76 ASP B C 1
ATOM 1750 O O . ASP B 1 76 ? 9.188 -1.057 2.17 1 81.44 76 ASP B O 1
ATOM 1754 N N . ALA B 1 77 ? 7.273 -1.992 1.519 1 85.12 77 ALA B N 1
ATOM 1755 C CA . ALA B 1 77 ? 6.902 -0.782 0.791 1 85.12 77 ALA B CA 1
ATOM 1756 C C . ALA B 1 77 ? 6.605 0.366 1.752 1 85.12 77 ALA B C 1
ATOM 1758 O O . ALA B 1 77 ? 5.996 0.163 2.805 1 85.12 77 ALA B O 1
ATOM 1759 N N . THR B 1 78 ? 7.199 1.491 1.439 1 83.38 78 THR B N 1
ATOM 1760 C CA . THR B 1 78 ? 6.867 2.709 2.172 1 83.38 78 THR B CA 1
ATOM 1761 C C . THR B 1 78 ? 5.48 3.211 1.79 1 83.38 78 THR B C 1
ATOM 1763 O O . THR B 1 78 ? 5.273 3.693 0.675 1 83.38 78 THR B O 1
ATOM 1766 N N . ILE B 1 79 ? 4.586 2.971 2.68 1 87.38 79 ILE B N 1
ATOM 1767 C CA . ILE B 1 79 ? 3.219 3.398 2.404 1 87.38 79 ILE B CA 1
ATOM 1768 C C . ILE B 1 79 ? 2.783 4.434 3.439 1 87.38 79 ILE B C 1
ATOM 1770 O O . ILE B 1 79 ? 2.959 4.227 4.645 1 87.38 79 ILE B O 1
ATOM 1774 N N . ILE B 1 80 ? 2.336 5.52 2.889 1 94.19 80 ILE B N 1
ATOM 1775 C CA . ILE B 1 80 ? 1.789 6.559 3.754 1 94.19 80 ILE B CA 1
ATOM 1776 C C . ILE B 1 80 ? 0.35 6.211 4.133 1 94.19 80 ILE B C 1
ATOM 1778 O O . ILE B 1 80 ? -0.497 6.016 3.256 1 94.19 80 ILE B O 1
ATOM 1782 N N . ASP B 1 81 ? 0.112 6.094 5.461 1 94.69 81 ASP B N 1
ATOM 1783 C CA . ASP B 1 81 ? -1.274 5.969 5.902 1 94.69 81 ASP B CA 1
ATOM 1784 C C . ASP B 1 81 ? -1.969 7.328 5.922 1 94.69 81 ASP B C 1
ATOM 1786 O O . ASP B 1 81 ? -1.838 8.086 6.891 1 94.69 81 ASP B O 1
ATOM 1790 N N . VAL B 1 82 ? -2.795 7.594 4.941 1 97.44 82 VAL B N 1
ATOM 1791 C CA . VAL B 1 82 ? -3.439 8.891 4.77 1 97.44 82 VAL B CA 1
ATOM 1792 C C . VAL B 1 82 ? -4.516 9.078 5.836 1 97.44 82 VAL B C 1
ATOM 1794 O O . VAL B 1 82 ? -4.984 10.195 6.066 1 97.44 82 VAL B O 1
ATOM 1797 N N . ASN B 1 83 ? -4.934 8.016 6.508 1 98.31 83 ASN B N 1
ATOM 1798 C CA . ASN B 1 83 ? -5.977 8.07 7.523 1 98.31 83 ASN B CA 1
ATOM 1799 C C . ASN B 1 83 ? -5.422 7.805 8.922 1 98.31 83 ASN B C 1
ATOM 1801 O O . ASN B 1 83 ? -6.156 7.402 9.82 1 98.31 83 ASN B O 1
ATOM 1805 N N . ALA B 1 84 ? -4.094 7.914 9.031 1 97.56 84 ALA B N 1
ATOM 1806 C CA . ALA B 1 84 ? -3.473 7.734 10.336 1 97.56 84 ALA B CA 1
ATOM 1807 C C . ALA B 1 84 ? -4.141 8.617 11.391 1 97.56 84 ALA B C 1
ATOM 1809 O O . ALA B 1 84 ? -4.469 9.773 11.117 1 97.56 84 ALA B O 1
ATOM 1810 N N . ARG B 1 85 ? -4.324 8.094 12.562 1 98.25 85 ARG B N 1
ATOM 1811 C CA . ARG B 1 85 ? -4.961 8.844 13.641 1 98.25 85 ARG B CA 1
ATOM 1812 C C . ARG B 1 85 ? -3.936 9.281 14.68 1 98.25 85 ARG B C 1
ATOM 1814 O O . ARG B 1 85 ? -3.041 8.516 15.039 1 98.25 85 ARG B O 1
ATOM 1821 N N . ASP B 1 86 ? -4.059 10.523 15.141 1 97.94 86 ASP B N 1
ATOM 1822 C CA . ASP B 1 86 ? -3.217 10.977 16.25 1 97.94 86 ASP B CA 1
ATOM 1823 C C . ASP B 1 86 ? -3.873 10.68 17.594 1 97.94 86 ASP B C 1
ATOM 1825 O O . ASP B 1 86 ? -4.84 9.914 17.656 1 97.94 86 ASP B O 1
ATOM 1829 N N . GLY B 1 87 ? -3.275 11.188 18.625 1 97.31 87 GLY B N 1
ATOM 1830 C CA . GLY B 1 87 ? -3.725 10.883 19.984 1 97.31 87 GLY B CA 1
ATOM 1831 C C . GLY B 1 87 ? -5.164 11.297 20.234 1 97.31 87 GLY B C 1
ATOM 1832 O O . GLY B 1 87 ? -5.824 10.742 21.125 1 97.31 87 GLY B O 1
ATOM 1833 N N . ASP B 1 88 ? -5.68 12.203 19.469 1 98 88 ASP B N 1
ATOM 1834 C CA . ASP B 1 88 ? -7.047 12.688 19.609 1 98 88 ASP B CA 1
ATOM 1835 C C . ASP B 1 88 ? -7.98 12 18.609 1 98 88 ASP B C 1
ATOM 1837 O O . ASP B 1 88 ? -9.164 12.344 18.531 1 98 88 ASP B O 1
ATOM 1841 N N . GLY B 1 89 ? -7.418 11.078 17.844 1 98.56 89 GLY B N 1
ATOM 1842 C CA . GLY B 1 89 ? -8.203 10.383 16.828 1 98.56 89 GLY B CA 1
ATOM 1843 C C . GLY B 1 89 ? -8.344 11.172 15.539 1 98.56 89 GLY B C 1
ATOM 1844 O O . GLY B 1 89 ? -9.086 10.773 14.641 1 98.56 89 GLY B O 1
ATOM 1845 N N . ASP B 1 90 ? -7.633 12.305 15.508 1 98.62 90 ASP B N 1
ATOM 1846 C CA . ASP B 1 90 ? -7.707 13.125 14.305 1 98.62 90 ASP B CA 1
ATOM 1847 C C . ASP B 1 90 ? -6.863 12.531 13.18 1 98.62 90 ASP B C 1
ATOM 1849 O O . ASP B 1 90 ? -5.707 12.156 13.398 1 98.62 90 ASP B O 1
ATOM 1853 N N . THR B 1 91 ? -7.477 12.453 12.047 1 98.75 91 THR B N 1
ATOM 1854 C CA . THR B 1 91 ? -6.715 12.164 10.836 1 98.75 91 THR B CA 1
ATOM 1855 C C . THR B 1 91 ? -6.109 13.438 10.258 1 98.75 91 THR B C 1
ATOM 1857 O O . THR B 1 91 ? -6.445 14.539 10.688 1 98.75 91 THR B O 1
ATOM 1860 N N . PRO B 1 92 ? -5.184 13.273 9.242 1 98.75 92 PRO B N 1
ATOM 1861 C CA . PRO B 1 92 ? -4.668 14.477 8.594 1 98.75 92 PRO B CA 1
ATOM 1862 C C . PRO B 1 92 ? -5.777 15.375 8.047 1 98.75 92 PRO B C 1
ATOM 1864 O O . PRO B 1 92 ? -5.668 16.609 8.109 1 98.75 92 PRO B O 1
ATOM 1867 N N . LEU B 1 93 ? -6.859 14.805 7.633 1 98.69 93 LEU B N 1
ATOM 1868 C CA . LEU B 1 93 ? -7.969 15.594 7.098 1 98.69 93 LEU B CA 1
ATOM 1869 C C . LEU B 1 93 ? -8.594 16.469 8.188 1 98.69 93 LEU B C 1
ATOM 1871 O O . LEU B 1 93 ? -9 17.594 7.922 1 98.69 93 LEU B O 1
ATOM 1875 N N . HIS B 1 94 ? -8.641 16 9.352 1 98.5 94 HIS B N 1
ATOM 1876 C CA . HIS B 1 94 ? -9.141 16.781 10.477 1 98.5 94 HIS B CA 1
ATOM 1877 C C . HIS B 1 94 ? -8.289 18.031 10.711 1 98.5 94 HIS B C 1
ATOM 1879 O O . HIS B 1 94 ? -8.758 19 11.305 1 98.5 94 HIS B O 1
ATOM 1885 N N . HIS B 1 95 ? -7.027 17.969 10.289 1 97.44 95 HIS B N 1
ATOM 1886 C CA . HIS B 1 95 ? -6.094 19.062 10.562 1 97.44 95 HIS B CA 1
ATOM 1887 C C . HIS B 1 95 ? -6.02 20.031 9.383 1 97.44 95 HIS B C 1
ATOM 1889 O O . HIS B 1 95 ? -5.426 21.094 9.5 1 97.44 95 HIS B O 1
ATOM 1895 N N . CYS B 1 96 ? -6.617 19.688 8.344 1 96.5 96 CYS B N 1
ATOM 1896 C CA . CYS B 1 96 ? -6.543 20.531 7.16 1 96.5 96 CYS B CA 1
ATOM 1897 C C . CYS B 1 96 ? -7.281 21.859 7.383 1 96.5 96 CYS B C 1
ATOM 1899 O O . CYS B 1 96 ? -8.367 21.875 7.961 1 96.5 96 CYS B O 1
ATOM 1901 N N . ASP B 1 97 ? -6.66 22.938 6.824 1 90.88 97 ASP B N 1
ATOM 1902 C CA . ASP B 1 97 ? -7.312 24.234 6.977 1 90.88 97 ASP B CA 1
ATOM 1903 C C . ASP B 1 97 ? -7.562 24.891 5.617 1 90.88 97 ASP B C 1
ATOM 1905 O O . ASP B 1 97 ? -7.887 26.062 5.543 1 90.88 97 ASP B O 1
ATOM 1909 N N . ASP B 1 98 ? -7.352 24.156 4.613 1 95.25 98 ASP B N 1
ATOM 1910 C CA . ASP B 1 98 ? -7.586 24.719 3.287 1 95.25 98 ASP B CA 1
ATOM 1911 C C . ASP B 1 98 ? -8.117 23.656 2.328 1 95.25 98 ASP B C 1
ATOM 1913 O O . ASP B 1 98 ? -7.887 22.469 2.52 1 95.25 98 ASP B O 1
ATOM 1917 N N . VAL B 1 99 ? -8.766 24.156 1.312 1 96.88 99 VAL B N 1
ATOM 1918 C CA . VAL B 1 99 ? -9.492 23.281 0.396 1 96.88 99 VAL B CA 1
ATOM 1919 C C . VAL B 1 99 ? -8.508 22.469 -0.436 1 96.88 99 VAL B C 1
ATOM 1921 O O . VAL B 1 99 ? -8.727 21.281 -0.698 1 96.88 99 VAL B O 1
ATOM 1924 N N . ASN B 1 100 ? -7.445 23.062 -0.837 1 96.88 100 ASN B N 1
ATOM 1925 C CA . ASN B 1 100 ? -6.492 22.359 -1.699 1 96.88 100 ASN B CA 1
ATOM 1926 C C . ASN B 1 100 ? -5.875 21.156 -0.997 1 96.88 100 ASN B C 1
ATOM 1928 O O . ASN B 1 100 ? -5.773 20.078 -1.581 1 96.88 100 ASN B O 1
ATOM 1932 N N . SER B 1 101 ? -5.473 21.375 0.251 1 97.38 101 SER B N 1
ATOM 1933 C CA . SER B 1 101 ? -4.93 20.266 1.033 1 97.38 101 SER B CA 1
ATOM 1934 C C . SER B 1 101 ? -5.953 19.141 1.195 1 97.38 101 SER B C 1
ATOM 1936 O O . SER B 1 101 ? -5.621 17.969 1.06 1 97.38 101 SER B O 1
ATOM 1938 N N . ALA B 1 102 ? -7.195 19.516 1.426 1 98.25 102 ALA B N 1
ATOM 1939 C CA . ALA B 1 102 ? -8.258 18.531 1.586 1 98.25 102 ALA B CA 1
ATOM 1940 C C . ALA B 1 102 ? -8.477 17.75 0.297 1 98.25 102 ALA B C 1
ATOM 1942 O O . ALA B 1 102 ? -8.617 16.531 0.326 1 98.25 102 ALA B O 1
ATOM 1943 N N . LYS B 1 103 ? -8.445 18.422 -0.805 1 98.06 103 LYS B N 1
ATOM 1944 C CA . LYS B 1 103 ? -8.609 17.766 -2.102 1 98.06 103 LYS B CA 1
ATOM 1945 C C . LYS B 1 103 ? -7.496 16.75 -2.35 1 98.06 103 LYS B C 1
ATOM 1947 O O . LYS B 1 103 ? -7.762 15.625 -2.781 1 98.06 103 LYS B O 1
ATOM 1952 N N . LEU B 1 104 ? -6.305 17.156 -2.076 1 97.44 104 LEU B N 1
ATOM 1953 C CA . LEU B 1 104 ? -5.164 16.266 -2.238 1 97.44 104 LEU B CA 1
ATOM 1954 C C . LEU B 1 104 ? -5.328 15.008 -1.382 1 97.44 104 LEU B C 1
ATOM 1956 O O . LEU B 1 104 ? -5.078 13.891 -1.849 1 97.44 104 LEU B O 1
ATOM 1960 N N . LEU B 1 105 ? -5.777 15.195 -0.176 1 97.94 105 LEU B N 1
ATOM 1961 C CA . LEU B 1 105 ? -5.941 14.07 0.742 1 97.94 105 LEU B CA 1
ATOM 1962 C C . LEU B 1 105 ? -7.027 13.125 0.25 1 97.94 105 LEU B C 1
ATOM 1964 O O . LEU B 1 105 ? -6.84 11.906 0.245 1 97.94 105 LEU B O 1
ATOM 1968 N N . ILE B 1 106 ? -8.117 13.633 -0.177 1 97.56 106 ILE B N 1
ATOM 1969 C CA . ILE B 1 106 ? -9.25 12.828 -0.618 1 97.56 106 ILE B CA 1
ATOM 1970 C C . ILE B 1 106 ? -8.875 12.062 -1.884 1 97.56 106 ILE B C 1
ATOM 1972 O O . ILE B 1 106 ? -9.148 10.859 -1.995 1 97.56 106 ILE B O 1
ATOM 1976 N N . GLU B 1 107 ? -8.227 12.742 -2.752 1 95.44 107 GLU B N 1
ATOM 1977 C CA . GLU B 1 107 ? -7.711 12.078 -3.945 1 95.44 107 GLU B CA 1
ATOM 1978 C C . GLU B 1 107 ? -6.73 10.969 -3.58 1 95.44 107 GLU B C 1
ATOM 1980 O O . GLU B 1 107 ? -6.637 9.961 -4.281 1 95.44 107 GLU B O 1
ATOM 1985 N N . GLY B 1 108 ? -6.066 11.148 -2.51 1 94.25 108 GLY B N 1
ATOM 1986 C CA . GLY B 1 108 ? -5.086 10.18 -2.037 1 94.25 108 GLY B CA 1
ATOM 1987 C C . GLY B 1 108 ? -5.695 9.062 -1.22 1 94.25 108 GLY B C 1
ATOM 1988 O O . GLY B 1 108 ? -4.988 8.148 -0.783 1 94.25 108 GLY B O 1
ATOM 1989 N N . GLY B 1 109 ? -7.004 9.141 -0.989 1 95.56 109 GLY B N 1
ATOM 1990 C CA . GLY B 1 109 ? -7.668 8.016 -0.348 1 95.56 109 GLY B CA 1
ATOM 1991 C C . GLY B 1 109 ? -8.18 8.344 1.043 1 95.56 109 GLY B C 1
ATOM 1992 O O . GLY B 1 109 ? -8.625 7.453 1.769 1 95.56 109 GLY B O 1
ATOM 1993 N N . ALA B 1 110 ? -8.094 9.594 1.438 1 97.5 110 ALA B N 1
ATOM 1994 C CA . ALA B 1 110 ? -8.602 9.961 2.756 1 97.5 110 ALA B CA 1
ATOM 1995 C C . ALA B 1 110 ? -10.109 9.711 2.85 1 97.5 110 ALA B C 1
ATOM 1997 O O . ALA B 1 110 ? -10.852 10.031 1.921 1 97.5 110 ALA B O 1
ATOM 1998 N N . ASN B 1 111 ? -10.508 9.141 3.938 1 97.81 111 ASN B N 1
ATOM 1999 C CA . ASN B 1 111 ? -11.914 8.898 4.219 1 97.81 111 ASN B CA 1
ATOM 2000 C C . ASN B 1 111 ? -12.531 10.039 5.027 1 97.81 111 ASN B C 1
ATOM 2002 O O . ASN B 1 111 ? -12.281 10.156 6.227 1 97.81 111 ASN B O 1
ATOM 2006 N N . PHE B 1 112 ? -13.328 10.875 4.391 1 98.12 112 PHE B N 1
ATOM 2007 C CA . PHE B 1 112 ? -13.836 12.094 5 1 98.12 112 PHE B CA 1
ATOM 2008 C C . PHE B 1 112 ? -14.977 11.773 5.969 1 98.12 112 PHE B C 1
ATOM 2010 O O . PHE B 1 112 ? -15.477 12.664 6.66 1 98.12 112 PHE B O 1
ATOM 2017 N N . ARG B 1 113 ? -15.336 10.477 6.07 1 97.69 113 ARG B N 1
ATOM 2018 C CA . ARG B 1 113 ? -16.422 10.078 6.961 1 97.69 113 ARG B CA 1
ATOM 2019 C C . ARG B 1 113 ? -15.883 9.641 8.32 1 97.69 113 ARG B C 1
ATOM 2021 O O . ARG B 1 113 ? -16.656 9.414 9.258 1 97.69 113 ARG B O 1
ATOM 2028 N N . LEU B 1 114 ? -14.57 9.469 8.453 1 98 114 LEU B N 1
ATOM 2029 C CA . LEU B 1 114 ? -13.984 8.992 9.695 1 98 114 LEU B CA 1
ATOM 2030 C C . LEU B 1 114 ? -14.203 9.992 10.828 1 98 114 LEU B C 1
ATOM 2032 O O . LEU B 1 114 ? -14.086 11.203 10.617 1 98 114 LEU B O 1
ATOM 2036 N N . GLN B 1 115 ? -14.555 9.5 11.984 1 98.44 115 GLN B N 1
ATOM 2037 C CA . GLN B 1 115 ? -14.758 10.32 13.172 1 98.44 115 GLN B CA 1
ATOM 2038 C C . GLN B 1 115 ? -13.57 10.219 14.125 1 98.44 115 GLN B C 1
ATOM 2040 O O . GLN B 1 115 ? -12.953 9.156 14.25 1 98.44 115 GLN B O 1
ATOM 2045 N N . ASN B 1 116 ? -13.266 11.336 14.75 1 98.44 116 ASN B N 1
ATOM 2046 C CA . ASN B 1 116 ? -12.219 11.32 15.766 1 98.44 116 ASN B CA 1
ATOM 2047 C C . ASN B 1 116 ? -12.75 10.844 17.109 1 98.44 116 ASN B C 1
ATOM 2049 O O . ASN B 1 116 ? -13.852 10.297 17.188 1 98.44 116 ASN B O 1
ATOM 2053 N N . SER B 1 117 ? -11.922 10.953 18.125 1 98.31 117 SER B N 1
ATOM 2054 C CA . SER B 1 117 ? -12.273 10.406 19.438 1 98.31 117 SER B CA 1
ATOM 2055 C C . SER B 1 117 ? -13.461 11.141 20.047 1 98.31 117 SER B C 1
ATOM 2057 O O . SER B 1 117 ? -14.117 10.625 20.953 1 98.31 117 SER B O 1
ATOM 2059 N N . GLU B 1 118 ? -13.711 12.32 19.547 1 98 118 GLU B N 1
ATOM 2060 C CA . GLU B 1 118 ? -14.844 13.109 20.016 1 98 118 GLU B CA 1
ATOM 2061 C C . GLU B 1 118 ? -16.094 12.836 19.203 1 98 118 GLU B C 1
ATOM 2063 O O . GLU B 1 118 ? -17.141 13.469 19.406 1 98 118 GLU B O 1
ATOM 2068 N N . GLY B 1 119 ? -16 12.031 18.188 1 98.38 119 GLY B N 1
ATOM 2069 C CA . GLY B 1 119 ? -17.141 11.672 17.359 1 98.38 119 GLY B CA 1
ATOM 2070 C C . GLY B 1 119 ? -17.375 12.641 16.219 1 98.38 119 GLY B C 1
ATOM 2071 O O . GLY B 1 119 ? -18.453 12.664 15.617 1 98.38 119 GLY B O 1
ATOM 2072 N N . SER B 1 120 ? -16.375 13.469 15.969 1 98.31 120 SER B N 1
ATOM 2073 C CA . SER B 1 120 ? -16.531 14.477 14.922 1 98.31 120 SER B CA 1
ATOM 2074 C C . SER B 1 120 ? -15.773 14.078 13.656 1 98.31 120 SER B C 1
ATOM 2076 O O . SER B 1 120 ? -14.648 13.586 13.727 1 98.31 120 SER B O 1
ATOM 2078 N N . THR B 1 121 ? -16.422 14.297 12.57 1 98.5 121 THR B N 1
ATOM 2079 C CA . THR B 1 121 ? -15.727 14.203 11.297 1 98.5 121 THR B CA 1
ATOM 2080 C C . THR B 1 121 ? -14.891 15.453 11.047 1 98.5 121 THR B C 1
ATOM 2082 O O . THR B 1 121 ? -14.984 16.438 11.789 1 98.5 121 THR B O 1
ATOM 2085 N N . ALA B 1 122 ? -14.07 15.375 9.984 1 98.5 122 ALA B N 1
ATOM 2086 C CA . ALA B 1 122 ? -13.328 16.578 9.609 1 98.5 122 ALA B CA 1
ATOM 2087 C C . ALA B 1 122 ? -14.273 17.75 9.352 1 98.5 122 ALA B C 1
ATOM 2089 O O . ALA B 1 122 ? -14.016 18.875 9.789 1 98.5 122 ALA B O 1
ATOM 2090 N N . LEU B 1 123 ? -1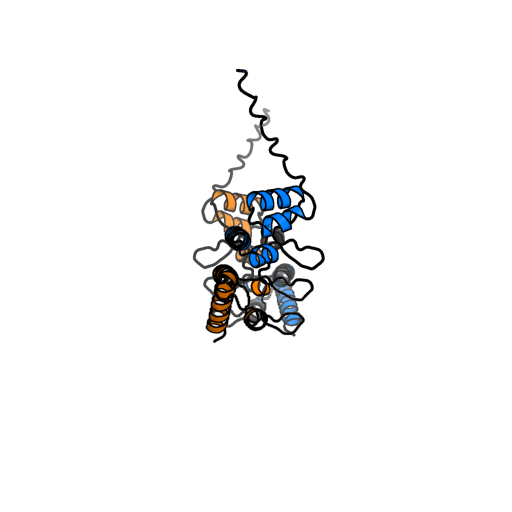5.359 17.469 8.68 1 98.06 123 LEU B N 1
ATOM 2091 C CA . LEU B 1 123 ? -16.359 18.516 8.445 1 98.06 123 LEU B CA 1
ATOM 2092 C C . LEU B 1 123 ? -16.875 19.062 9.773 1 98.06 123 LEU B C 1
ATOM 2094 O O . LEU B 1 123 ? -16.922 20.281 9.961 1 98.06 123 LEU B O 1
ATOM 2098 N N . GLY B 1 124 ? -17.281 18.109 10.648 1 97.62 124 GLY B N 1
ATOM 2099 C CA . GLY B 1 124 ? -17.781 18.547 11.938 1 97.62 124 GLY B CA 1
ATOM 2100 C C . GLY B 1 124 ? -16.812 19.438 12.688 1 97.62 124 GLY B C 1
ATOM 2101 O O . GLY B 1 124 ? -17.219 20.453 13.258 1 97.62 124 GLY B O 1
ATOM 2102 N N . VAL B 1 125 ? -15.57 19.094 12.695 1 97.38 125 VAL B N 1
ATOM 2103 C CA . VAL B 1 125 ? -14.531 19.859 13.383 1 97.38 125 VAL B CA 1
ATOM 2104 C C . VAL B 1 125 ? -14.414 21.25 12.758 1 97.38 125 VAL B C 1
ATOM 2106 O O . VAL B 1 125 ? -14.367 22.25 13.469 1 97.38 125 VAL B O 1
ATOM 2109 N N . LYS B 1 126 ? -14.367 21.312 11.484 1 96.12 126 LYS B N 1
ATOM 2110 C CA . LYS B 1 126 ? -14.133 22.578 10.805 1 96.12 126 LYS B CA 1
ATOM 2111 C C . LYS B 1 126 ? -15.359 23.484 10.875 1 96.12 126 LYS B C 1
ATOM 2113 O O . LYS B 1 126 ? -15.234 24.703 10.938 1 96.12 126 LYS B O 1
ATOM 2118 N N . GLU B 1 127 ? -16.531 22.891 10.883 1 95.44 127 GLU B N 1
ATOM 2119 C CA . GLU B 1 127 ? -17.734 23.672 11.086 1 95.44 127 GLU B CA 1
ATOM 2120 C C . GLU B 1 127 ? -17.734 24.344 12.453 1 95.44 127 GLU B C 1
ATOM 2122 O O . GLU B 1 127 ? -18.125 25.5 12.586 1 95.44 127 GLU B O 1
ATOM 2127 N N . GLU B 1 128 ? -17.344 23.609 13.398 1 94.88 128 GLU B N 1
ATOM 2128 C CA . GLU B 1 128 ? -17.266 24.172 14.75 1 94.88 128 GLU B CA 1
ATOM 2129 C C . GLU B 1 128 ? -16.25 25.297 14.82 1 94.88 128 GLU B C 1
ATOM 2131 O O . GLU B 1 128 ? -16.484 26.312 15.461 1 94.88 128 GLU B O 1
ATOM 2136 N N . GLU B 1 129 ? -15.117 25.109 14.227 1 92.12 129 GLU B N 1
ATOM 2137 C CA . GLU B 1 129 ? -14.102 26.156 14.18 1 92.12 129 GLU B CA 1
ATOM 2138 C C . GLU B 1 129 ? -14.633 27.422 13.508 1 92.12 129 GLU B C 1
ATOM 2140 O O . GLU B 1 129 ? -14.328 28.531 13.938 1 92.12 129 GLU B O 1
ATOM 2145 N N . LEU B 1 130 ? -15.32 27.25 12.43 1 89.81 130 LEU B N 1
ATOM 2146 C CA . LEU B 1 130 ? -15.875 28.391 11.703 1 89.81 130 LEU B CA 1
ATOM 2147 C C . LEU B 1 130 ? -16.875 29.156 12.57 1 89.81 130 LEU B C 1
ATOM 2149 O O . LEU B 1 130 ? -16.906 30.391 12.531 1 89.81 130 LEU B O 1
ATOM 2153 N N . LYS B 1 131 ? -17.625 28.5 13.391 1 89 131 LYS B N 1
ATOM 2154 C CA . LYS B 1 131 ? -18.609 29.109 14.273 1 89 131 LYS B CA 1
ATOM 2155 C C . LYS B 1 131 ? -17.938 29.891 15.398 1 89 131 LYS B C 1
ATOM 2157 O O . LYS B 1 131 ? -18.406 30.969 15.789 1 89 131 LYS B O 1
ATOM 2162 N N . GLU B 1 132 ? -16.938 29.344 15.906 1 82.62 132 GLU B N 1
ATOM 2163 C CA . GLU B 1 132 ? -16.234 29.984 17.016 1 82.62 132 GLU B CA 1
ATOM 2164 C C . GLU B 1 132 ? -15.477 31.234 16.531 1 82.62 132 GLU B C 1
ATOM 2166 O O . GLU B 1 132 ? -15.297 32.188 17.297 1 82.62 132 GLU B O 1
ATOM 2171 N N . GLY B 1 133 ? -14.875 31.25 15.344 1 67.44 133 GLY B N 1
ATOM 2172 C CA . GLY B 1 133 ? -14.172 32.406 14.82 1 67.44 133 GLY B CA 1
ATOM 2173 C C . GLY B 1 133 ? -15.094 33.562 14.453 1 67.44 133 GLY B C 1
ATOM 2174 O O . GLY B 1 133 ? -14.633 34.656 14.195 1 67.44 133 GLY B O 1
ATOM 2175 N N . ASP B 1 134 ? -16.359 33.25 14.023 1 61.72 134 ASP B N 1
ATOM 2176 C CA . ASP B 1 134 ? -17.312 34.312 13.695 1 61.72 134 ASP B CA 1
ATOM 2177 C C . ASP B 1 134 ? -17.391 35.344 14.812 1 61.72 134 ASP B C 1
ATOM 2179 O O . ASP B 1 134 ? -17.641 36.531 14.555 1 61.72 134 ASP B O 1
ATOM 2183 N N . ASP B 1 135 ? -17.219 34.875 16 1 54.78 135 ASP B N 1
ATOM 2184 C CA . ASP B 1 135 ? -17.359 35.938 17.031 1 54.78 135 ASP B CA 1
ATOM 2185 C C . ASP B 1 135 ? -16.219 36.938 16.938 1 54.78 135 ASP B C 1
ATOM 2187 O O . ASP B 1 135 ? -16.281 38 17.562 1 54.78 135 ASP B O 1
ATOM 2191 N N . GLU B 1 136 ? -15.141 36.531 16.391 1 54.62 136 GLU B N 1
ATOM 2192 C CA . GLU B 1 136 ? -14.102 37.562 16.328 1 54.62 136 GLU B CA 1
ATOM 2193 C C . GLU B 1 136 ? -14.133 38.312 14.992 1 54.62 136 GLU B C 1
ATOM 2195 O O . GLU B 1 136 ? -14.492 37.719 13.961 1 54.62 136 GLU B O 1
ATOM 2200 N N . ASP B 1 137 ? -14.555 39.594 14.945 1 49.47 137 ASP B N 1
ATOM 2201 C CA . ASP B 1 137 ? -14.945 40.625 14 1 49.47 137 ASP B CA 1
ATOM 2202 C C . ASP B 1 137 ? -14.188 40.469 12.68 1 49.47 137 ASP B C 1
ATOM 2204 O O . ASP B 1 137 ? -14.422 41.219 11.734 1 49.47 137 ASP B O 1
ATOM 2208 N N . ASP B 1 138 ? -12.844 40.031 12.625 1 51.03 138 ASP B N 1
ATOM 2209 C CA . ASP B 1 138 ? -12.148 40.469 11.414 1 51.03 138 ASP B CA 1
ATOM 2210 C C . ASP B 1 138 ? -12.406 39.5 10.266 1 51.03 138 ASP B C 1
ATOM 2212 O O . ASP B 1 138 ? -11.734 38.469 10.148 1 51.03 138 ASP B O 1
ATOM 2216 N N . ASP B 1 139 ? -13.594 39.469 9.766 1 51.47 139 ASP B N 1
ATOM 2217 C CA . ASP B 1 139 ? -14.094 38.844 8.555 1 51.47 139 ASP B CA 1
ATOM 2218 C C . ASP B 1 139 ? -13.016 38.781 7.48 1 51.47 139 ASP B C 1
ATOM 2220 O O . ASP B 1 139 ? -13.148 38.031 6.496 1 51.47 139 ASP B O 1
ATOM 2224 N N . GLU B 1 140 ? -12.281 39.812 7.441 1 57.34 140 GLU B N 1
ATOM 2225 C CA . GLU B 1 140 ? -11.352 40.062 6.344 1 57.34 140 GLU B CA 1
ATOM 2226 C C . GLU B 1 140 ? -10.172 39.094 6.387 1 57.34 140 GLU B C 1
ATOM 2228 O O . GLU B 1 140 ? -9.227 39.25 5.602 1 57.34 140 GLU B O 1
ATOM 2233 N N . ASP B 1 141 ? -10.242 38.031 7.277 1 76.44 141 ASP B N 1
ATOM 2234 C CA . ASP B 1 141 ? -9.102 37.188 7.613 1 76.44 141 ASP B CA 1
ATOM 2235 C C . ASP B 1 141 ? -8.969 36.031 6.629 1 76.44 141 ASP B C 1
ATOM 2237 O O . ASP B 1 141 ? -9.93 35.312 6.379 1 76.44 141 ASP B O 1
ATOM 2241 N N . GLU B 1 142 ? -8.125 36.219 5.695 1 84.69 142 GLU B N 1
ATOM 2242 C CA . GLU B 1 142 ? -7.789 35.219 4.688 1 84.69 142 GLU B CA 1
ATOM 2243 C C . GLU B 1 142 ? -7.926 33.781 5.246 1 84.69 142 GLU B C 1
ATOM 2245 O O . GLU B 1 142 ? -8.383 32.875 4.551 1 84.69 142 GLU B O 1
ATOM 2250 N N . ASP B 1 143 ? -7.719 33.594 6.449 1 86.31 143 ASP B N 1
ATOM 2251 C CA . ASP B 1 143 ? -7.801 32.281 7.078 1 86.31 143 ASP B CA 1
ATOM 2252 C C . ASP B 1 143 ? -9.25 31.859 7.27 1 86.31 143 ASP B C 1
ATOM 2254 O O . ASP B 1 143 ? -9.586 30.688 7.105 1 86.31 143 ASP B O 1
ATOM 2258 N N . ARG B 1 144 ? -10.016 32.781 7.543 1 87 144 ARG B N 1
ATOM 2259 C CA . ARG B 1 144 ? -11.43 32.469 7.715 1 87 144 ARG B CA 1
ATOM 2260 C C . ARG B 1 144 ? -12.078 32.094 6.383 1 87 144 ARG B C 1
ATOM 2262 O O . ARG B 1 144 ? -12.922 31.203 6.316 1 87 144 ARG B O 1
ATOM 2269 N N . GLN B 1 145 ? -11.742 32.875 5.453 1 90.38 145 GLN B N 1
ATOM 2270 C CA . GLN B 1 145 ? -12.266 32.594 4.125 1 90.38 145 GLN B CA 1
ATOM 2271 C C . GLN B 1 145 ? -11.859 31.203 3.668 1 90.38 145 GLN B C 1
ATOM 2273 O O . GLN B 1 145 ? -12.664 30.469 3.084 1 90.38 145 GLN B O 1
ATOM 2278 N N . LYS B 1 146 ? -10.609 30.844 3.92 1 92.19 146 LYS B N 1
ATOM 2279 C CA . LYS B 1 146 ? -10.125 29.5 3.576 1 92.19 146 LYS B CA 1
ATOM 2280 C C . LYS B 1 146 ? -10.922 28.422 4.312 1 92.19 146 LYS B C 1
ATOM 2282 O O . LYS B 1 146 ? -11.258 27.391 3.738 1 92.19 146 LYS B O 1
ATOM 2287 N N . LEU B 1 147 ? -11.211 28.703 5.496 1 93.06 147 LEU B N 1
ATOM 2288 C CA . LEU B 1 147 ? -11.969 27.75 6.309 1 93.06 147 LEU B CA 1
ATOM 2289 C C . LEU B 1 147 ? -13.391 27.594 5.777 1 93.06 147 LEU B C 1
ATOM 2291 O O . LEU B 1 147 ? -13.914 26.484 5.719 1 93.06 147 LEU B O 1
ATOM 2295 N N . LYS B 1 148 ? -13.977 28.719 5.441 1 93.81 148 LYS B N 1
ATOM 2296 C CA . LYS B 1 148 ? -15.32 28.688 4.871 1 93.81 148 LYS B CA 1
ATOM 2297 C C . LYS B 1 148 ? -15.359 27.859 3.594 1 93.81 148 LYS B C 1
ATOM 2299 O O . LYS B 1 148 ? -16.266 27.031 3.402 1 93.81 148 LYS B O 1
ATOM 2304 N N 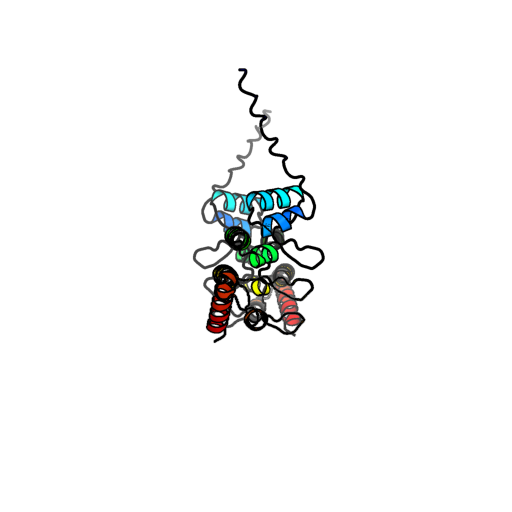. GLU B 1 149 ? -14.375 28.125 2.777 1 96.06 149 GLU B N 1
ATOM 2305 C CA . GLU B 1 149 ? -14.281 27.375 1.534 1 96.06 149 GLU B CA 1
ATOM 2306 C C . GLU B 1 149 ? -14.109 25.875 1.811 1 96.06 149 GLU B C 1
ATOM 2308 O O . GLU B 1 149 ? -14.688 25.047 1.116 1 96.06 149 GLU B O 1
ATOM 2313 N N . LEU B 1 150 ? -13.266 25.594 2.752 1 96.75 150 LEU B N 1
ATOM 2314 C CA . LEU B 1 150 ? -13.031 24.203 3.131 1 96.75 150 LEU B CA 1
ATOM 2315 C C . LEU B 1 150 ? -14.328 23.547 3.602 1 96.75 150 LEU B C 1
ATOM 2317 O O . LEU B 1 150 ? -14.664 22.438 3.17 1 96.75 150 LEU B O 1
ATOM 2321 N N . VAL B 1 151 ? -15.078 24.188 4.461 1 96.88 151 VAL B N 1
ATOM 2322 C CA . VAL B 1 151 ? -16.328 23.672 4.988 1 96.88 151 VAL B CA 1
ATOM 2323 C C . VAL B 1 151 ? -17.312 23.438 3.844 1 96.88 151 VAL B C 1
ATOM 2325 O O . VAL B 1 151 ? -17.969 22.391 3.783 1 96.88 151 VAL B O 1
ATOM 2328 N N . GLU B 1 152 ? -17.359 24.375 2.961 1 97.06 152 GLU B N 1
ATOM 2329 C CA . GLU B 1 152 ? -18.234 24.234 1.804 1 97.06 152 GLU B CA 1
ATOM 2330 C C . GLU B 1 152 ? -17.844 23.016 0.966 1 97.06 152 GLU B C 1
ATOM 2332 O O . GLU B 1 152 ? -18.703 22.266 0.506 1 97.06 152 GLU B O 1
ATOM 2337 N N . TYR B 1 153 ? -16.578 22.906 0.772 1 98.06 153 TYR B N 1
ATOM 2338 C CA . TYR B 1 153 ? -16.094 21.766 -0.005 1 98.06 153 TYR B CA 1
ATOM 2339 C C . TYR B 1 153 ? -16.453 20.453 0.678 1 98.06 153 TYR B C 1
ATOM 2341 O O . TYR B 1 153 ? -16.984 19.547 0.045 1 98.06 153 TYR B O 1
ATOM 2349 N N . LEU B 1 154 ? -16.141 20.25 1.931 1 97.81 154 LEU B N 1
ATOM 2350 C CA . LEU B 1 154 ? -16.391 19.016 2.666 1 97.81 154 LEU B CA 1
ATOM 2351 C C . LEU B 1 154 ? -17.875 18.703 2.68 1 97.81 154 LEU B C 1
ATOM 2353 O O . LEU B 1 154 ? -18.266 17.531 2.605 1 97.81 154 LEU B O 1
ATOM 2357 N N . LYS B 1 155 ? -18.75 19.656 2.705 1 97 155 LYS B N 1
ATOM 2358 C CA . LYS B 1 155 ? -20.188 19.469 2.619 1 97 155 LYS B CA 1
ATOM 2359 C C . LYS B 1 155 ? -20.594 18.906 1.256 1 97 155 LYS B C 1
ATOM 2361 O O . LYS B 1 155 ? -21.453 18.031 1.165 1 97 155 LYS B O 1
ATOM 2366 N N . SER B 1 156 ? -19.969 19.406 0.26 1 97.06 156 SER B N 1
ATOM 2367 C CA . SER B 1 156 ? -20.328 19.062 -1.109 1 97.06 156 SER B CA 1
ATOM 2368 C C . SER B 1 156 ? -20.047 17.578 -1.393 1 97.06 156 SER B C 1
ATOM 2370 O O . SER B 1 156 ? -20.703 16.969 -2.232 1 97.06 156 SER B O 1
ATOM 2372 N N . ILE B 1 157 ? -19.078 16.984 -0.737 1 95.06 157 ILE B N 1
ATOM 2373 C CA . ILE B 1 157 ? -18.688 15.617 -1.075 1 95.06 157 ILE B CA 1
ATOM 2374 C C . ILE B 1 157 ? -19.422 14.633 -0.166 1 95.06 157 ILE B C 1
ATOM 2376 O O . ILE B 1 157 ? -19.344 13.414 -0.37 1 95.06 157 ILE B O 1
ATOM 2380 N N . GLN B 1 158 ? -20.016 15.062 0.933 1 89.75 158 GLN B N 1
ATOM 2381 C CA . GLN B 1 158 ? -20.797 14.203 1.809 1 89.75 158 GLN B CA 1
ATOM 2382 C C . GLN B 1 158 ? -22.094 13.773 1.133 1 89.75 158 GLN B C 1
ATOM 2384 O O . GLN B 1 158 ? -22.672 12.75 1.495 1 89.75 158 GLN B O 1
ATOM 2389 N N . GLY B 1 159 ? -22.453 14.094 0.066 1 73 159 GLY B N 1
ATOM 2390 C CA . GLY B 1 159 ? -23.75 13.891 -0.555 1 73 159 GLY B CA 1
ATOM 2391 C C . GLY B 1 159 ? -24.797 14.891 -0.089 1 73 159 GLY B C 1
ATOM 2392 O O . GLY B 1 159 ? -24.609 15.539 0.943 1 73 159 GLY B O 1
#

InterPro domains:
  IPR002110 Ankyrin repeat [PF12796] (23-115)
  IPR002110 Ankyrin repeat [SM00248] (50-79)
  IPR002110 Ankyrin repeat [SM00248] (88-114)
  IPR036770 Ankyrin repeat-containing domain superfamily [G3DSA:1.25.40.20] (13-154)
  IPR036770 Ankyrin repeat-containing domain superfamily [SSF48403] (22-123)

Radius of gyration: 27.83 Å; Cα contacts (8 Å, |Δi|>4): 458; chains: 2; bounding box: 71×98×44 Å